Protein AF-0000000078790577 (afdb_homodimer)

Solvent-accessible surface area (backbone atoms only — not comparable to full-atom values): 14618 Å² total; per-residue (Å²): 129,84,67,69,74,71,74,72,48,76,36,75,50,49,10,36,9,62,50,33,38,68,35,40,34,32,26,89,97,58,64,70,45,50,23,16,56,81,84,56,88,57,73,53,46,38,40,59,54,30,39,19,40,12,43,12,34,34,40,22,30,37,42,40,52,54,31,49,77,69,73,41,78,83,52,46,34,18,40,17,36,30,32,37,33,76,47,92,84,51,41,40,54,40,38,41,38,37,37,32,50,58,97,55,56,69,69,57,34,44,53,51,48,56,48,28,48,74,37,14,36,60,43,52,35,30,61,65,40,83,38,56,50,74,46,68,41,94,61,88,76,128,130,83,68,68,73,70,74,72,48,75,37,75,50,52,11,36,10,61,51,32,38,70,36,41,34,30,26,88,98,58,63,69,45,49,23,19,58,81,83,56,88,56,74,52,45,38,40,59,54,30,40,19,39,11,42,12,34,34,40,23,30,37,42,41,51,54,30,48,76,70,74,42,77,83,54,47,33,18,39,16,38,29,32,38,34,77,47,93,82,51,40,39,53,40,39,39,36,37,35,31,51,58,97,54,55,70,68,57,36,43,51,51,48,56,48,26,48,73,35,13,36,58,45,52,35,32,62,66,41,84,39,56,50,72,46,69,40,94,62,89,76,127

Organism: Lacticaseibacillus rhamnosus (strain LMS2-1) (NCBI:txid525361)

InterPro domains:
  IPR003718 OsmC/Ohr conserved domain [PF02566] (42-132)
  IPR015946 K homology domain-like, alpha/beta [G3DSA:3.30.300.20] (1-142)
  IPR019953 Organic hydroperoxide resistance protein famiy [PTHR33797] (9-134)
  IPR036102 OsmC/Ohr superfamily [SSF82784] (8-135)

Nearest PDB structures (foldseek):
  2ql8-assembly1_B  TM=9.969E-01  e=3.987E-27  Lacticaseibacillus paracasei ATCC 334
  6ebg-assembly2_C  TM=8.605E-01  e=2.177E-10  Chromobacterium violaceum
  6ecy-assembly1_A  TM=8.516E-01  e=3.401E-10  Chromobacterium violaceum ATCC 12472
  6ed0-assembly1_A  TM=8.460E-01  e=3.401E-10  Chromobacterium violaceum ATCC 12472
  4xx2-assembly1_A  TM=8.436E-01  e=1.381E-09  Xylella fastidiosa 9a5c

Sequence (284 aa):
MADERWQHPLYTTEAINDEGLEGHAYVPGGLKVQTSSPLNDHPGTNPEQLLGLSLSTCLEATLEAVEKEHGLPHTGAVRVKVAFIGERAEYQFLVHAQVMVKGVDLDTAKAFTNEIENRCPVSKLLKNSGNYTIETVTDFADMADERWQHPLYTTEAINDEGLEGHAYVPGGLKVQTSSPLNDHPGTNPEQLLGLSLSTCLEATLEAVEKEHGLPHTGAVRVKVAFIGERAEYQFLVHAQVMVKGVDLDTAKAFTNEIENRCPVSKLLKNSGNYTIETVTDFAD

pLDDT: mean 96.38, std 6.31, range [50.69, 98.94]

Radius of gyration: 18.26 Å; Cα contacts (8 Å, |Δi|>4): 647; chains: 2; bounding box: 44×56×37 Å

Structure (mmCIF, N/CA/C/O backbone):
data_AF-0000000078790577-model_v1
#
loop_
_entity.id
_entity.type
_entity.pdbx_description
1 polymer 'OsmC-like protein'
#
loop_
_atom_site.group_PDB
_atom_site.id
_atom_site.type_symbol
_atom_site.label_atom_id
_atom_site.label_alt_id
_atom_site.label_comp_id
_atom_site.label_asym_id
_atom_site.label_entity_id
_atom_site.label_seq_id
_atom_site.pdbx_PDB_ins_code
_atom_site.Cartn_x
_atom_site.Cartn_y
_atom_site.Cartn_z
_atom_site.occupancy
_atom_site.B_iso_or_equiv
_atom_site.auth_seq_id
_atom_site.auth_comp_id
_atom_site.auth_asym_id
_atom_site.auth_atom_id
_atom_site.pdbx_PDB_model_num
ATOM 1 N N . MET A 1 1 ? -15.695 -17.547 11.82 1 50.69 1 MET A N 1
ATOM 2 C CA . MET A 1 1 ? -16.844 -16.656 11.703 1 50.69 1 MET A CA 1
ATOM 3 C C . MET A 1 1 ? -16.516 -15.453 10.828 1 50.69 1 MET A C 1
ATOM 5 O O . MET A 1 1 ? -15.344 -15.07 10.703 1 50.69 1 MET A O 1
ATOM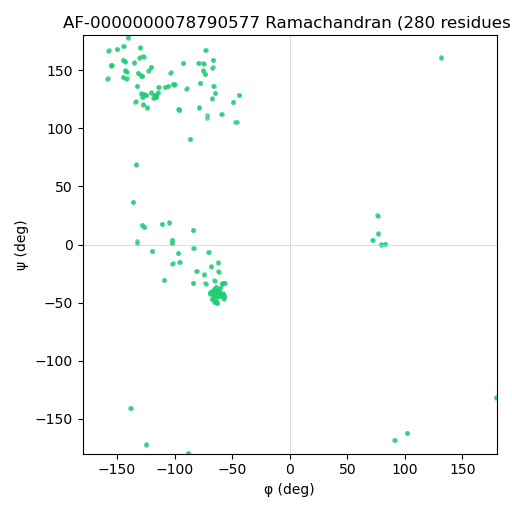 9 N N . ALA A 1 2 ? -17.469 -14.859 10.008 1 74.06 2 ALA A N 1
ATOM 10 C CA . ALA A 1 2 ? -17.328 -13.688 9.156 1 74.06 2 ALA A CA 1
ATOM 11 C C . ALA A 1 2 ? -16.938 -12.461 9.969 1 74.06 2 ALA A C 1
ATOM 13 O O . ALA A 1 2 ? -17.453 -12.234 11.062 1 74.06 2 ALA A O 1
ATOM 14 N N . ASP A 1 3 ? -15.742 -11.922 9.82 1 91.69 3 ASP A N 1
ATOM 15 C CA . ASP A 1 3 ? -15.32 -10.695 10.477 1 91.69 3 ASP A CA 1
ATOM 16 C C . ASP A 1 3 ? -16.391 -9.609 10.359 1 91.69 3 ASP A C 1
ATOM 18 O O . ASP A 1 3 ? -16.609 -9.055 9.281 1 91.69 3 ASP A O 1
ATOM 22 N N . GLU A 1 4 ? -17.094 -9.352 11.445 1 93.88 4 GLU A N 1
ATOM 23 C CA . GLU A 1 4 ? -18.234 -8.445 11.477 1 93.88 4 GLU A CA 1
ATOM 24 C C . GLU A 1 4 ? -17.828 -7.02 11.117 1 93.88 4 GLU A C 1
ATOM 26 O O . GLU A 1 4 ? -18.656 -6.199 10.742 1 93.88 4 GLU A O 1
ATOM 31 N N . ARG A 1 5 ? -16.609 -6.781 11.156 1 95.75 5 ARG A N 1
ATOM 32 C CA . ARG A 1 5 ? -16.141 -5.434 10.859 1 95.75 5 ARG A CA 1
ATOM 33 C C . ARG A 1 5 ? -16.359 -5.086 9.391 1 95.75 5 ARG A C 1
ATOM 35 O O . ARG A 1 5 ? -16.391 -3.908 9.023 1 95.75 5 ARG A O 1
ATOM 42 N N . TRP A 1 6 ? -16.531 -6.121 8.609 1 96.94 6 TRP A N 1
ATOM 43 C CA . TRP A 1 6 ? -16.719 -5.934 7.172 1 96.94 6 TRP A CA 1
ATOM 44 C C . TRP A 1 6 ? -18.172 -5.605 6.84 1 96.94 6 TRP A C 1
ATOM 46 O O . TRP A 1 6 ? -18.484 -5.293 5.691 1 96.94 6 TRP A O 1
ATOM 56 N N . GLN A 1 7 ? -19.078 -5.57 7.777 1 95.44 7 GLN A N 1
ATOM 57 C CA . GLN A 1 7 ? -20.516 -5.504 7.508 1 95.44 7 GLN A CA 1
ATOM 58 C C . GLN A 1 7 ? -20.969 -4.066 7.262 1 95.44 7 GLN A C 1
ATOM 60 O O . GLN A 1 7 ? -21.938 -3.828 6.551 1 95.44 7 GLN A O 1
ATOM 65 N N . HIS A 1 8 ? -20.391 -3.062 7.887 1 94.12 8 HIS A N 1
ATOM 66 C CA . HIS A 1 8 ? -20.812 -1.685 7.695 1 94.12 8 HIS A CA 1
ATOM 67 C C . HIS A 1 8 ? -19.625 -0.758 7.469 1 94.12 8 HIS A C 1
ATOM 69 O O . HIS A 1 8 ? -19.406 0.168 8.25 1 94.12 8 HIS A O 1
ATOM 75 N N . PRO A 1 9 ? -19.016 -0.944 6.324 1 98.19 9 PRO A N 1
ATOM 76 C CA . PRO A 1 9 ? -17.875 -0.06 6.035 1 98.19 9 PRO A CA 1
ATOM 77 C C . PRO A 1 9 ? -18.312 1.316 5.539 1 98.19 9 PRO A C 1
ATOM 79 O O . PRO A 1 9 ? -19.422 1.467 5.027 1 98.19 9 PRO A O 1
ATOM 82 N N . LEU A 1 10 ? -17.422 2.279 5.73 1 98.31 10 LEU A N 1
ATOM 83 C CA . LEU A 1 10 ? -17.625 3.592 5.129 1 98.31 10 LEU A CA 1
ATOM 84 C C . LEU A 1 10 ? -17.375 3.547 3.625 1 98.31 10 LEU A C 1
ATOM 86 O O . LEU A 1 10 ? -17.984 4.305 2.867 1 98.31 10 LEU A O 1
ATOM 90 N N . TYR A 1 11 ? -16.484 2.725 3.246 1 98.38 11 TYR A N 1
ATOM 91 C CA . TYR A 1 11 ? -16.062 2.572 1.858 1 98.38 11 TYR A CA 1
ATOM 92 C C . TYR A 1 11 ? -15.406 1.212 1.632 1 98.38 11 TYR A C 1
ATOM 94 O O . TYR A 1 11 ? -14.727 0.686 2.518 1 98.38 11 TYR A O 1
ATOM 102 N N . THR A 1 12 ? -15.656 0.605 0.448 1 98.31 12 THR A N 1
ATOM 103 C CA . THR A 1 12 ? -14.953 -0.602 0.022 1 98.31 12 THR A CA 1
ATOM 104 C C . THR A 1 12 ? -14.453 -0.456 -1.41 1 98.31 12 THR A C 1
ATOM 106 O O . THR A 1 12 ? -15.07 0.232 -2.227 1 98.31 12 THR A O 1
ATOM 109 N N . THR A 1 13 ? -13.344 -1.078 -1.635 1 98.56 13 THR A N 1
ATOM 110 C CA . THR A 1 13 ? -12.797 -1.173 -2.984 1 98.56 13 THR A CA 1
ATOM 111 C C . THR A 1 13 ? -12.125 -2.523 -3.199 1 98.56 13 THR A C 1
ATOM 113 O O . THR A 1 13 ? -12.031 -3.33 -2.271 1 98.56 13 THR A O 1
ATOM 116 N N . GLU A 1 14 ? -11.773 -2.764 -4.414 1 98.5 14 GLU A N 1
ATOM 117 C CA . GLU A 1 14 ? -10.992 -3.941 -4.762 1 98.5 14 GLU A CA 1
ATOM 118 C C . GLU A 1 14 ? -9.969 -3.621 -5.848 1 98.5 14 GLU A C 1
ATOM 120 O O . GLU A 1 14 ? -10.188 -2.732 -6.672 1 98.5 14 GLU A O 1
ATOM 125 N N . ALA A 1 15 ? -8.914 -4.27 -5.82 1 98.88 15 ALA A N 1
ATOM 126 C CA . ALA A 1 15 ? -7.867 -4.199 -6.836 1 98.88 15 ALA A CA 1
ATOM 127 C C . ALA A 1 15 ? -7.477 -5.594 -7.32 1 98.88 15 ALA A C 1
ATOM 129 O O . ALA A 1 15 ? -7.441 -6.543 -6.539 1 98.88 15 ALA A O 1
ATOM 130 N N . ILE A 1 16 ? -7.148 -5.625 -8.633 1 98.81 16 ILE A N 1
ATOM 131 C CA . ILE A 1 16 ? -6.891 -6.93 -9.227 1 98.81 16 ILE A CA 1
ATOM 132 C C . ILE A 1 16 ? -5.602 -6.879 -10.047 1 98.81 16 ILE A C 1
ATOM 134 O O . ILE A 1 16 ? -5.352 -5.91 -10.766 1 98.81 16 ILE A O 1
ATOM 138 N N . ASN A 1 17 ? -4.793 -7.883 -9.906 1 98.88 17 ASN A N 1
ATOM 139 C CA . ASN A 1 17 ? -3.727 -8.234 -10.836 1 98.88 17 ASN A CA 1
ATOM 140 C C . ASN A 1 17 ? -3.82 -9.695 -11.273 1 98.88 17 ASN A C 1
ATOM 142 O O . ASN A 1 17 ? -3.812 -10.602 -10.438 1 98.88 17 ASN A O 1
ATOM 146 N N . ASP A 1 18 ? -3.957 -9.859 -12.523 1 97.75 18 ASP A N 1
ATOM 147 C CA . ASP A 1 18 ? -4.043 -11.211 -13.055 1 97.75 18 ASP A CA 1
ATOM 148 C C . ASP A 1 18 ? -3.043 -11.422 -14.195 1 97.75 18 ASP A C 1
ATOM 150 O O . ASP A 1 18 ? -3.189 -12.352 -14.992 1 97.75 18 ASP A O 1
ATOM 154 N N . GLU A 1 19 ? -2.096 -10.523 -14.234 1 97.5 19 GLU A N 1
ATOM 155 C CA . GLU A 1 19 ? -1.158 -10.586 -15.352 1 97.5 19 GLU A CA 1
ATOM 156 C C . GLU A 1 19 ? 0.271 -10.797 -14.867 1 97.5 19 GLU A C 1
ATOM 158 O O . GLU A 1 19 ? 1.192 -10.953 -15.664 1 97.5 19 GLU A O 1
ATOM 163 N N . GLY A 1 20 ? 0.493 -10.781 -13.531 1 96.31 20 GLY A N 1
ATOM 164 C CA . GLY A 1 20 ? 1.847 -10.922 -13.023 1 96.31 20 GLY A CA 1
ATOM 165 C C . GLY A 1 20 ? 2.559 -9.594 -12.844 1 96.31 20 GLY A C 1
ATOM 166 O O . GLY A 1 20 ? 1.917 -8.547 -12.789 1 96.31 20 GLY A O 1
ATOM 167 N N . LEU A 1 21 ? 3.832 -9.703 -12.633 1 96.81 21 LEU A N 1
ATOM 168 C CA . LEU A 1 21 ? 4.641 -8.516 -12.383 1 96.81 21 LEU A CA 1
ATOM 169 C C . LEU A 1 21 ? 4.73 -7.645 -13.625 1 96.81 21 LEU A C 1
ATOM 171 O O . LEU A 1 21 ? 4.559 -6.426 -13.547 1 96.81 21 LEU A O 1
ATOM 175 N N . GLU A 1 22 ? 5.02 -8.305 -14.758 1 97.94 22 GLU A N 1
ATOM 176 C CA . GLU A 1 22 ? 5.016 -7.598 -16.031 1 97.94 22 GLU A CA 1
ATOM 177 C C . GLU A 1 22 ? 3.617 -7.582 -16.641 1 97.94 22 GLU A C 1
ATOM 179 O O . GLU A 1 22 ? 3.225 -8.531 -17.328 1 97.94 22 GLU A O 1
ATOM 184 N N . GLY A 1 23 ? 2.82 -6.598 -16.359 1 98.31 23 GLY A N 1
ATOM 185 C CA . GLY A 1 23 ? 1.43 -6.551 -16.781 1 98.31 23 GLY A CA 1
ATOM 186 C C . GLY A 1 23 ? 0.704 -5.305 -16.312 1 98.31 23 GLY A C 1
ATOM 187 O O . GLY A 1 23 ? 1.159 -4.184 -16.562 1 98.31 23 GLY A O 1
ATOM 188 N N . HIS A 1 24 ? -0.479 -5.582 -15.75 1 98.75 24 HIS A N 1
ATOM 189 C CA . HIS A 1 24 ? -1.312 -4.488 -15.258 1 98.75 24 HIS A CA 1
ATOM 190 C C . HIS A 1 24 ? -2.033 -4.883 -13.977 1 98.75 24 HIS A C 1
ATOM 192 O O . HIS A 1 24 ? -2.346 -6.055 -13.766 1 98.75 24 HIS A O 1
ATOM 198 N N . ALA A 1 25 ? -2.252 -3.957 -13.219 1 98.88 25 ALA A N 1
ATOM 199 C CA . ALA A 1 25 ? -3.166 -4.02 -12.078 1 98.88 25 ALA A CA 1
ATOM 200 C C . ALA A 1 25 ? -4.246 -2.945 -12.18 1 98.88 25 ALA A C 1
ATOM 202 O O . ALA A 1 25 ? -4.016 -1.878 -12.758 1 98.88 25 ALA A O 1
ATOM 203 N N . TYR A 1 26 ? -5.434 -3.275 -11.617 1 98.88 26 TYR A N 1
ATOM 204 C CA . TYR A 1 26 ? -6.492 -2.293 -11.828 1 98.88 26 TYR A CA 1
ATOM 205 C C . TYR A 1 26 ? -7.535 -2.363 -10.719 1 98.88 26 TYR A C 1
ATOM 207 O O . TYR A 1 26 ? -7.672 -3.391 -10.055 1 98.88 26 TYR A O 1
ATOM 215 N N . VAL A 1 27 ? -8.156 -1.283 -10.539 1 98.75 27 VAL A N 1
ATOM 216 C CA . VAL A 1 27 ? -9.398 -1.15 -9.789 1 98.75 27 VAL A CA 1
ATOM 217 C C . VAL A 1 27 ? -10.586 -1.16 -10.75 1 98.75 27 VAL A C 1
ATOM 219 O O . VAL A 1 27 ? -10.688 -0.297 -11.625 1 98.75 27 VAL A O 1
ATOM 222 N N . PRO A 1 28 ? -11.484 -2.152 -10.672 1 97.62 28 PRO A N 1
ATOM 223 C CA . PRO A 1 28 ? -12.625 -2.146 -11.594 1 97.62 28 PRO A CA 1
ATOM 224 C C . PRO A 1 28 ? -13.344 -0.799 -11.633 1 97.62 28 PRO A C 1
ATOM 226 O O . PRO A 1 28 ? -13.797 -0.305 -10.602 1 97.62 28 PRO A O 1
ATOM 229 N N . GLY A 1 29 ? -13.422 -0.232 -12.852 1 95.31 29 GLY A N 1
ATOM 230 C CA . GLY A 1 29 ? -14.07 1.062 -13.016 1 95.31 29 GLY A CA 1
ATOM 231 C C . GLY A 1 29 ? -13.203 2.221 -12.555 1 95.31 29 GLY A C 1
ATOM 232 O O . GLY A 1 29 ? -13.672 3.357 -12.469 1 95.31 29 GLY A O 1
ATOM 233 N N . GLY A 1 30 ? -11.891 1.915 -12.266 1 96.62 30 GLY A N 1
ATOM 234 C CA . GLY A 1 30 ? -11.031 2.945 -11.711 1 96.62 30 GLY A CA 1
ATOM 235 C C . GLY A 1 30 ? -9.633 2.934 -12.305 1 96.62 30 GLY A C 1
ATOM 236 O O . GLY A 1 30 ? -9.469 2.771 -13.516 1 96.62 30 GLY A O 1
ATOM 237 N N . LEU A 1 31 ? -8.695 3.152 -11.523 1 98.19 31 LEU A N 1
ATOM 238 C CA . LEU A 1 31 ? -7.297 3.285 -11.93 1 98.19 31 LEU A CA 1
ATOM 239 C C . LEU A 1 31 ? -6.766 1.971 -12.492 1 98.19 31 LEU A C 1
ATOM 241 O O . LEU A 1 31 ? -7.023 0.903 -11.93 1 98.19 31 LEU A O 1
ATOM 245 N N . LYS A 1 32 ? -6.176 2.057 -13.602 1 98.69 32 LYS A N 1
ATOM 246 C CA . LYS A 1 32 ? -5.402 0.959 -14.172 1 98.69 32 LYS A CA 1
ATOM 247 C C . LYS A 1 32 ? -3.949 1.368 -14.391 1 98.69 32 LYS A C 1
ATOM 249 O O . LYS A 1 32 ? -3.676 2.416 -14.984 1 98.69 32 LYS A O 1
ATOM 254 N N . VAL A 1 33 ? -3.02 0.541 -13.945 1 98.88 33 VAL A N 1
ATOM 255 C CA . VAL A 1 33 ? -1.606 0.888 -14.062 1 98.88 33 VAL A CA 1
ATOM 256 C C . VAL A 1 33 ? -0.843 -0.266 -14.711 1 98.88 33 VAL A C 1
ATOM 258 O O . VAL A 1 33 ? -1.151 -1.436 -14.469 1 98.88 33 VAL A O 1
ATOM 261 N N . GLN A 1 34 ? 0.159 0.129 -15.492 1 98.75 34 GLN A N 1
ATOM 262 C CA . GLN A 1 34 ? 1.146 -0.844 -15.945 1 98.75 34 GLN A CA 1
ATOM 263 C C . GLN A 1 34 ? 2.15 -1.168 -14.844 1 98.75 34 GLN A C 1
ATOM 265 O O . GLN A 1 34 ? 2.582 -0.278 -14.109 1 98.75 34 GLN A O 1
ATOM 270 N N . THR A 1 35 ? 2.475 -2.459 -14.766 1 98.75 35 THR A N 1
ATOM 271 C CA . THR A 1 35 ? 3.434 -2.861 -13.742 1 98.75 35 THR A CA 1
ATOM 272 C C . THR A 1 35 ? 4.656 -3.518 -14.375 1 98.75 35 THR A C 1
ATOM 274 O O . THR A 1 35 ? 4.566 -4.086 -15.469 1 98.75 35 THR A O 1
ATOM 277 N N . SER A 1 36 ? 5.789 -3.41 -13.688 1 98.62 36 SER A N 1
ATOM 278 C CA . SER A 1 36 ? 7.035 -4.035 -14.125 1 98.62 36 SER A CA 1
ATOM 279 C C . SER A 1 36 ? 7.98 -4.254 -12.953 1 98.62 36 SER A C 1
ATOM 281 O O . SER A 1 36 ? 7.766 -3.713 -11.859 1 98.62 36 SER A O 1
A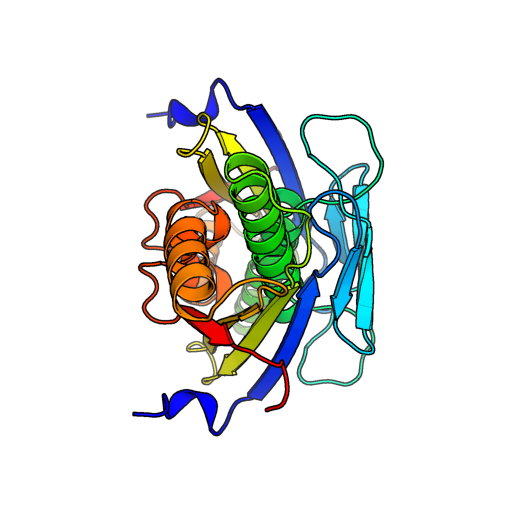TOM 283 N N . SER A 1 37 ? 9 -5.047 -13.219 1 98.38 37 SER A N 1
ATOM 284 C CA . SER A 1 37 ? 10.016 -5.305 -12.203 1 98.38 37 SER A CA 1
ATOM 285 C C . SER A 1 37 ? 10.812 -4.039 -11.891 1 98.38 37 SER A C 1
ATOM 287 O O . SER A 1 37 ? 11.219 -3.312 -12.797 1 98.38 37 SER A O 1
ATOM 289 N N . PRO A 1 38 ? 11.023 -3.82 -10.641 1 97.62 38 PRO A N 1
ATOM 290 C CA . PRO A 1 38 ? 11.883 -2.688 -10.297 1 97.62 38 PRO A CA 1
ATOM 291 C C . PRO A 1 38 ? 13.344 -2.932 -10.656 1 97.62 38 PRO A C 1
ATOM 293 O O . PRO A 1 38 ? 14.172 -2.02 -10.562 1 97.62 38 PRO A O 1
ATOM 296 N N . LEU A 1 39 ? 13.633 -4.109 -11.07 1 97.25 39 LEU A N 1
ATOM 297 C CA . LEU A 1 39 ? 15.023 -4.48 -11.273 1 97.25 39 LEU A CA 1
ATOM 298 C C . LEU A 1 39 ? 15.391 -4.441 -12.758 1 97.25 39 LEU A C 1
ATOM 300 O O . LEU A 1 39 ? 16.5 -4.82 -13.133 1 97.25 39 LEU A O 1
ATOM 304 N N . ASN A 1 40 ? 14.438 -4.074 -13.562 1 96.94 40 ASN A N 1
ATOM 305 C CA . ASN A 1 40 ? 14.727 -3.865 -14.977 1 96.94 40 ASN A CA 1
ATOM 306 C C . ASN A 1 40 ? 14.305 -2.471 -15.438 1 96.94 40 ASN A C 1
ATOM 308 O O . ASN A 1 40 ? 13.961 -1.619 -14.617 1 96.94 40 ASN A O 1
ATOM 312 N N . ASP A 1 41 ? 14.352 -2.182 -16.766 1 95 41 ASP A N 1
ATOM 313 C CA . ASP A 1 41 ? 14.102 -0.828 -17.25 1 95 41 ASP A CA 1
ATOM 314 C C . ASP A 1 41 ? 12.781 -0.755 -18.016 1 95 41 ASP A C 1
ATOM 316 O O . ASP A 1 41 ? 12.555 0.183 -18.781 1 95 41 ASP A O 1
ATOM 320 N N . HIS A 1 42 ? 11.945 -1.756 -17.812 1 97.19 42 HIS A N 1
ATOM 321 C CA . HIS A 1 42 ? 10.648 -1.706 -18.469 1 97.19 42 HIS A CA 1
ATOM 322 C C . HIS A 1 42 ? 9.734 -0.672 -17.812 1 97.19 42 HIS A C 1
ATOM 324 O O . HIS A 1 42 ? 9.812 -0.457 -16.594 1 97.19 42 HIS A O 1
ATOM 330 N N . PRO A 1 43 ? 8.969 -0.126 -18.625 1 97.12 43 PRO A N 1
ATOM 331 C CA . PRO A 1 43 ? 8.055 0.867 -18.047 1 97.12 43 PRO A CA 1
ATOM 332 C C . PRO A 1 43 ? 7.023 0.245 -17.125 1 97.12 43 PRO A C 1
ATOM 334 O O . PRO A 1 43 ? 6.629 -0.908 -17.312 1 97.12 43 PRO A O 1
ATOM 337 N N . GLY A 1 44 ? 6.582 1.055 -16.172 1 98.25 44 GLY A N 1
ATOM 338 C CA . GLY A 1 44 ? 5.543 0.614 -15.25 1 98.25 44 GLY A CA 1
ATOM 339 C C . GLY A 1 44 ? 5.883 0.883 -13.797 1 98.25 44 GLY A C 1
ATOM 340 O O . GLY A 1 44 ? 7.047 1.098 -13.453 1 98.25 44 GLY A O 1
ATOM 341 N N . THR A 1 45 ? 4.855 0.864 -13.031 1 98.69 45 THR A N 1
ATOM 342 C CA . THR A 1 45 ? 5.035 0.983 -11.586 1 98.69 45 THR A CA 1
ATOM 343 C C . THR A 1 45 ? 5.246 -0.389 -10.953 1 98.69 45 THR A C 1
ATOM 345 O O . THR A 1 45 ? 5.355 -1.395 -11.656 1 98.69 45 THR A O 1
ATOM 348 N N . ASN A 1 46 ? 5.406 -0.419 -9.672 1 98.81 46 ASN A N 1
ATOM 349 C CA . ASN A 1 46 ? 5.672 -1.634 -8.906 1 98.81 46 ASN A CA 1
ATOM 350 C C . ASN A 1 46 ? 5.105 -1.543 -7.492 1 98.81 46 ASN A C 1
ATOM 352 O O . ASN A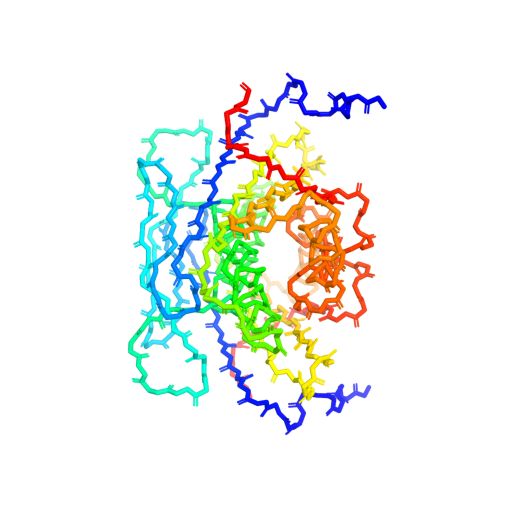 1 46 ? 4.602 -0.494 -7.086 1 98.81 46 ASN A O 1
ATOM 356 N N . PRO A 1 47 ? 5.07 -2.672 -6.785 1 98.94 47 PRO A N 1
ATOM 357 C CA . PRO A 1 47 ? 4.453 -2.672 -5.457 1 98.94 47 PRO A CA 1
ATOM 358 C C . PRO A 1 47 ? 5.082 -1.648 -4.516 1 98.94 47 PRO A C 1
ATOM 360 O O . PRO A 1 47 ? 4.391 -1.074 -3.67 1 98.94 47 PRO A O 1
ATOM 363 N N . GLU A 1 48 ? 6.387 -1.407 -4.664 1 98.88 48 GLU A N 1
ATOM 364 C CA . GLU A 1 48 ? 7.086 -0.461 -3.799 1 98.88 48 GLU A CA 1
ATOM 365 C C . GLU A 1 48 ? 6.555 0.956 -3.986 1 98.88 48 GLU A C 1
ATOM 367 O O . GLU A 1 48 ? 6.23 1.638 -3.012 1 98.88 48 GLU A O 1
ATOM 372 N N . GLN A 1 49 ? 6.441 1.35 -5.242 1 98.94 49 GLN A N 1
ATOM 373 C CA . GLN A 1 49 ? 5.949 2.684 -5.566 1 98.94 49 GLN A CA 1
ATOM 374 C C . GLN A 1 49 ? 4.488 2.846 -5.156 1 98.94 49 GLN A C 1
ATOM 376 O O . GLN A 1 49 ? 4.109 3.869 -4.582 1 98.94 49 GLN A O 1
ATOM 381 N N . LEU A 1 50 ? 3.691 1.844 -5.371 1 98.94 50 LEU A N 1
ATOM 382 C CA . LEU A 1 50 ? 2.27 1.888 -5.051 1 98.94 50 LEU A CA 1
ATOM 383 C C . LEU A 1 50 ? 2.057 1.951 -3.541 1 98.94 50 LEU A C 1
ATOM 385 O O . LEU A 1 50 ? 1.173 2.666 -3.064 1 98.94 50 LEU A O 1
ATOM 389 N N . LEU A 1 51 ? 2.848 1.216 -2.773 1 98.94 51 LEU A N 1
ATOM 390 C CA . LEU A 1 51 ? 2.785 1.284 -1.317 1 98.94 51 LEU A CA 1
ATOM 391 C C . LEU A 1 51 ? 3.174 2.674 -0.822 1 98.94 51 LEU A C 1
ATOM 393 O O . LEU A 1 51 ? 2.518 3.227 0.063 1 98.94 51 LEU A O 1
ATOM 397 N N . GLY A 1 52 ? 4.262 3.209 -1.407 1 98.94 52 GLY A N 1
ATOM 398 C CA . GLY A 1 52 ? 4.664 4.562 -1.061 1 98.94 52 GLY A CA 1
ATOM 399 C C . GLY A 1 52 ? 3.586 5.594 -1.329 1 98.94 52 GLY A C 1
ATOM 400 O O . GLY A 1 52 ? 3.363 6.492 -0.516 1 98.94 52 GLY A O 1
ATOM 401 N N . LEU A 1 53 ? 2.93 5.441 -2.463 1 98.94 53 LEU A N 1
ATOM 402 C CA . LEU A 1 53 ? 1.855 6.359 -2.822 1 98.94 53 LEU A CA 1
ATOM 403 C C . LEU A 1 53 ? 0.684 6.23 -1.855 1 98.94 53 LEU A C 1
ATOM 405 O O . LEU A 1 53 ? 0.079 7.234 -1.47 1 98.94 53 LEU A O 1
ATOM 409 N N . SER A 1 54 ? 0.378 5.035 -1.449 1 98.94 54 SER A N 1
ATOM 410 C CA . SER A 1 54 ? -0.706 4.809 -0.499 1 98.94 54 SER A CA 1
ATOM 411 C C . SER A 1 54 ? -0.41 5.465 0.845 1 98.94 54 SER A C 1
ATOM 413 O O . SER A 1 54 ? -1.21 6.262 1.342 1 98.94 54 SER A O 1
ATOM 415 N N . LEU A 1 55 ? 0.767 5.199 1.346 1 98.94 55 LEU A N 1
ATOM 416 C CA . LEU A 1 55 ? 1.133 5.688 2.67 1 98.94 55 LEU A CA 1
ATOM 417 C C . LEU A 1 55 ? 1.295 7.203 2.666 1 98.94 55 LEU A C 1
ATOM 419 O O . LEU A 1 55 ? 0.821 7.887 3.578 1 98.94 55 LEU A O 1
ATOM 423 N N . SER A 1 56 ? 1.914 7.75 1.654 1 98.94 56 SER A N 1
ATOM 424 C CA . SER A 1 56 ? 2.094 9.195 1.604 1 98.94 56 SER A CA 1
ATOM 425 C C . SER A 1 56 ? 0.753 9.922 1.544 1 98.94 56 SER A C 1
ATOM 427 O O . SER A 1 56 ? 0.56 10.938 2.211 1 98.94 56 SER A O 1
ATOM 429 N N . THR A 1 57 ? -0.157 9.391 0.809 1 98.88 57 THR A N 1
ATOM 430 C CA . THR A 1 57 ? -1.473 10 0.668 1 98.88 57 THR A CA 1
ATOM 431 C C . THR A 1 57 ? -2.264 9.891 1.968 1 98.88 57 THR A C 1
ATOM 433 O O . THR A 1 57 ? -2.91 10.852 2.395 1 98.88 57 THR A O 1
ATOM 436 N N . CYS A 1 58 ? -2.168 8.766 2.572 1 98.88 58 CYS A N 1
ATOM 437 C CA . CYS A 1 58 ? -2.893 8.547 3.818 1 98.88 58 CYS A CA 1
ATOM 438 C C . CYS A 1 58 ? -2.373 9.461 4.922 1 98.88 58 CYS A C 1
ATOM 440 O O . CYS A 1 58 ? -3.156 10.109 5.617 1 98.88 58 CYS A O 1
ATOM 442 N N . LEU A 1 59 ? -1.076 9.477 5.082 1 98.81 59 LEU A N 1
ATOM 443 C CA . LEU A 1 59 ? -0.463 10.336 6.09 1 98.81 59 LEU A CA 1
ATOM 444 C C . LEU A 1 59 ? -0.765 11.805 5.809 1 98.81 59 LEU A C 1
ATOM 446 O O . LEU A 1 59 ? -1.062 12.562 6.73 1 98.81 59 LEU A O 1
ATOM 450 N N . GLU A 1 60 ? -0.692 12.156 4.582 1 98.62 60 GLU A N 1
ATOM 451 C CA . GLU A 1 60 ? -0.94 13.547 4.207 1 98.62 60 GLU A CA 1
ATOM 452 C C . GLU A 1 60 ? -2.389 13.938 4.477 1 98.62 60 GLU A C 1
ATOM 454 O O . GLU A 1 60 ? -2.658 15.031 4.98 1 98.62 60 GLU A O 1
ATOM 459 N N . ALA A 1 61 ? -3.281 13.07 4.125 1 98.06 61 ALA A N 1
ATOM 460 C CA . ALA A 1 61 ? -4.691 13.32 4.406 1 98.06 61 ALA A CA 1
ATOM 461 C C . ALA A 1 61 ? -4.938 13.469 5.902 1 98.06 61 ALA A C 1
ATOM 463 O O . ALA A 1 61 ? -5.691 14.352 6.332 1 98.06 61 ALA A O 1
ATOM 464 N N . THR A 1 62 ? -4.324 12.633 6.664 1 98.12 62 THR A N 1
ATOM 465 C CA . THR A 1 62 ? -4.453 12.703 8.117 1 98.12 62 THR A CA 1
ATOM 466 C C . THR A 1 62 ? -3.834 13.984 8.656 1 98.12 62 THR A C 1
ATOM 468 O O . THR A 1 62 ? -4.395 14.617 9.555 1 98.12 62 THR A O 1
ATOM 471 N N . LEU A 1 63 ? -2.713 14.375 8.07 1 98.31 63 LEU A N 1
ATOM 472 C CA . LEU A 1 63 ? -2.055 15.609 8.469 1 98.31 63 LEU A CA 1
ATOM 473 C C . LEU A 1 63 ? -2.947 16.812 8.188 1 98.31 63 LEU A C 1
ATOM 475 O O . LEU A 1 63 ? -3.061 17.719 9.023 1 98.31 63 LEU A O 1
ATOM 479 N N . GLU A 1 64 ? -3.541 16.797 7.062 1 97.56 64 GLU A N 1
ATOM 480 C CA . GLU A 1 64 ? -4.469 17.859 6.695 1 97.56 64 GLU A CA 1
ATOM 481 C C . GLU A 1 64 ? -5.602 17.984 7.711 1 97.56 64 GLU A C 1
ATOM 483 O O . GLU A 1 64 ? -5.969 19.094 8.117 1 97.56 64 GLU A O 1
ATOM 488 N N . ALA A 1 65 ? -6.141 16.875 8.109 1 96.94 65 ALA A N 1
ATOM 489 C CA . ALA A 1 65 ? -7.207 16.875 9.109 1 96.94 65 ALA A CA 1
ATOM 490 C C . ALA A 1 65 ? -6.715 17.422 10.445 1 96.94 65 ALA A C 1
ATOM 492 O O . ALA A 1 65 ? -7.41 18.219 11.086 1 96.94 65 ALA A O 1
ATOM 493 N N . VAL A 1 66 ? -5.57 17 10.844 1 97.19 66 VAL A N 1
ATOM 494 C CA . VAL A 1 66 ? -4.996 17.453 12.109 1 97.19 66 VAL A CA 1
ATOM 495 C C . VAL A 1 66 ? -4.738 18.953 12.062 1 97.19 66 VAL A C 1
ATOM 497 O O . VAL A 1 66 ? -5.055 19.672 13.016 1 97.19 66 VAL A O 1
ATOM 500 N N . GLU A 1 67 ? -4.16 19.438 10.938 1 97.19 67 GLU A N 1
ATOM 501 C CA . GLU A 1 67 ? -3.934 20.859 10.766 1 97.19 67 GLU A CA 1
ATOM 502 C C . GLU A 1 67 ? -5.242 21.641 10.883 1 97.19 67 GLU A C 1
ATOM 504 O O . GLU A 1 67 ? -5.309 22.656 11.586 1 97.19 67 GLU A O 1
ATOM 509 N N . LYS A 1 68 ? -6.234 21.172 10.227 1 96.38 68 LYS A N 1
ATOM 510 C CA . LYS A 1 68 ? -7.543 21.812 10.258 1 96.38 68 LYS A CA 1
ATOM 511 C C . LYS A 1 68 ? -8.102 21.859 11.672 1 96.38 68 LYS A C 1
ATOM 513 O O . LYS A 1 68 ? -8.648 22.875 12.094 1 96.38 68 LYS A O 1
ATOM 518 N N . GLU A 1 69 ? -7.973 20.828 12.359 1 96.12 69 GLU A N 1
ATOM 519 C CA . GLU A 1 69 ? -8.453 20.734 13.734 1 96.12 69 GLU A CA 1
ATOM 520 C C . GLU A 1 69 ? -7.758 21.75 14.633 1 96.12 69 GLU A C 1
ATOM 522 O O . GLU A 1 69 ? -8.305 22.172 15.648 1 96.12 69 GLU A O 1
ATOM 527 N N . HIS A 1 70 ? -6.598 22.172 14.227 1 95.81 70 HIS A N 1
ATOM 528 C CA . HIS A 1 70 ? -5.832 23.141 15.008 1 95.81 70 HIS A CA 1
ATOM 529 C C . HIS A 1 70 ? -5.93 24.531 14.414 1 95.81 70 HIS A C 1
ATOM 531 O O . HIS A 1 70 ? -5.207 25.453 14.828 1 95.81 70 HIS A O 1
ATOM 537 N N . GLY A 1 71 ? -6.73 24.656 13.367 1 96.12 71 GLY A N 1
ATOM 538 C CA . GLY A 1 71 ? -6.977 25.953 12.773 1 96.12 71 GLY A CA 1
ATOM 539 C C . GLY A 1 71 ? -5.824 26.453 11.914 1 96.12 71 GLY A C 1
ATOM 540 O O . GLY A 1 71 ? -5.621 27.656 11.773 1 96.12 71 GLY A O 1
ATOM 541 N N . LEU A 1 72 ? -5.039 25.594 11.414 1 96.38 72 LEU A N 1
ATOM 542 C CA . LEU A 1 72 ? -3.891 25.938 10.586 1 96.38 72 LEU A CA 1
ATOM 543 C C . LEU A 1 72 ? -4.188 25.672 9.109 1 96.38 72 LEU A C 1
ATOM 545 O O . LEU A 1 72 ? -4.945 24.75 8.781 1 96.38 72 LEU A O 1
ATOM 549 N N . PRO A 1 73 ? -3.564 26.516 8.25 1 95.5 73 PRO A N 1
ATOM 550 C CA . PRO A 1 73 ? -3.637 26.141 6.84 1 95.5 73 PRO A CA 1
ATOM 551 C C . PRO A 1 73 ? -2.865 24.859 6.523 1 95.5 73 PRO A C 1
ATOM 553 O O . PRO A 1 73 ? -1.96 24.484 7.27 1 95.5 73 PRO A O 1
ATOM 556 N N . HIS A 1 74 ? -3.262 24.266 5.418 1 94.5 74 HIS A N 1
ATOM 557 C CA . HIS A 1 74 ? -2.535 23.062 5.027 1 94.5 74 HIS A CA 1
ATOM 558 C C . HIS A 1 74 ? -1.205 23.406 4.367 1 94.5 74 HIS A C 1
ATOM 560 O O . HIS A 1 74 ? -1.18 24.016 3.297 1 94.5 74 HIS A O 1
ATOM 566 N N . THR A 1 75 ? -0.109 22.984 4.98 1 91.94 75 THR A N 1
ATOM 567 C CA . THR A 1 75 ? 1.236 23.25 4.488 1 91.94 75 THR A CA 1
ATOM 568 C C . THR A 1 75 ? 2.08 21.984 4.488 1 91.94 75 THR A C 1
ATOM 570 O O . THR A 1 75 ? 3.266 22.016 4.156 1 91.94 75 THR A O 1
ATOM 573 N N . GLY A 1 76 ? 1.478 20.969 4.871 1 94.44 76 GLY A N 1
ATOM 574 C CA . GLY A 1 76 ? 2.203 19.719 5.102 1 94.44 76 GLY A CA 1
ATOM 575 C C . GLY A 1 76 ? 2.6 19.016 3.816 1 94.44 76 GLY A C 1
ATOM 576 O O . GLY A 1 76 ? 2.002 19.25 2.766 1 94.44 76 GLY A O 1
ATOM 577 N N . ALA A 1 77 ? 3.646 18.219 3.967 1 97.81 77 ALA A N 1
ATOM 578 C CA . ALA A 1 77 ? 4.102 17.312 2.914 1 97.81 77 ALA A CA 1
ATOM 579 C C . ALA A 1 77 ? 4.637 16.016 3.5 1 97.81 77 ALA A C 1
ATOM 581 O O . ALA A 1 77 ? 5.246 16.016 4.57 1 97.81 77 ALA A O 1
ATOM 582 N N . VAL A 1 78 ? 4.375 14.969 2.787 1 98.81 78 VAL A N 1
ATOM 583 C CA . VAL A 1 78 ? 4.875 13.672 3.225 1 98.81 78 VAL A CA 1
ATOM 584 C C . VAL A 1 78 ? 5.652 13.008 2.09 1 98.81 78 VAL A C 1
ATOM 586 O O . VAL A 1 78 ? 5.188 12.977 0.947 1 98.81 78 VAL A O 1
ATOM 589 N N . ARG A 1 79 ? 6.828 12.57 2.404 1 98.81 79 ARG A N 1
ATOM 590 C CA . ARG A 1 79 ? 7.637 11.734 1.525 1 98.81 79 ARG A CA 1
ATOM 591 C C . ARG A 1 79 ? 7.84 10.344 2.123 1 98.81 79 ARG A C 1
ATOM 593 O O . ARG A 1 79 ? 8.219 10.211 3.287 1 98.81 79 ARG A O 1
ATOM 600 N N . VAL A 1 80 ? 7.594 9.32 1.331 1 98.88 80 VAL A N 1
ATOM 601 C CA . VAL A 1 80 ? 7.793 7.945 1.779 1 98.88 80 VAL A CA 1
ATOM 602 C C . VAL A 1 80 ? 8.852 7.27 0.917 1 98.88 80 VAL A C 1
ATOM 604 O O . VAL A 1 80 ? 8.734 7.234 -0.31 1 98.88 80 VAL A O 1
ATOM 607 N N . LYS A 1 81 ? 9.82 6.746 1.581 1 98.69 81 LYS A N 1
ATOM 608 C CA . LYS A 1 81 ? 10.836 5.934 0.928 1 98.69 81 LYS A CA 1
ATOM 609 C C . LYS A 1 81 ? 10.578 4.445 1.148 1 98.69 81 LYS A C 1
ATOM 611 O O . LYS A 1 81 ? 10.203 4.031 2.246 1 98.69 81 LYS A O 1
ATOM 616 N N . VAL A 1 82 ? 10.758 3.666 0.105 1 98.88 82 VAL A N 1
ATOM 617 C CA . VAL A 1 82 ? 10.625 2.215 0.188 1 98.88 82 VAL A CA 1
ATOM 618 C C . VAL A 1 82 ? 11.852 1.544 -0.414 1 98.88 82 VAL A C 1
ATOM 620 O O . VAL A 1 82 ? 12.289 1.903 -1.51 1 98.88 82 VAL A O 1
ATOM 623 N N . ALA A 1 83 ? 12.398 0.656 0.305 1 98.81 83 ALA A N 1
ATOM 624 C CA . ALA A 1 83 ? 13.523 -0.136 -0.183 1 98.81 83 ALA A CA 1
ATOM 625 C C . ALA A 1 83 ? 13.141 -1.604 -0.339 1 98.81 83 ALA A C 1
ATOM 627 O O . ALA A 1 83 ? 12.422 -2.154 0.498 1 98.81 83 ALA A O 1
ATOM 628 N N . PHE A 1 84 ? 13.578 -2.117 -1.494 1 98.75 84 PHE A N 1
ATOM 629 C CA . PHE A 1 84 ? 13.516 -3.549 -1.766 1 98.75 84 PHE A CA 1
ATOM 630 C C . PHE A 1 84 ? 14.852 -4.219 -1.437 1 98.75 84 PHE A C 1
ATOM 632 O O . PHE A 1 84 ? 15.875 -3.895 -2.035 1 98.75 84 PHE A O 1
ATOM 639 N N . ILE A 1 85 ? 14.797 -5.164 -0.379 1 98.5 85 ILE A N 1
ATOM 640 C CA . ILE A 1 85 ? 16.047 -5.762 0.076 1 98.5 85 ILE A CA 1
ATOM 641 C C . ILE A 1 85 ? 15.898 -7.281 0.141 1 98.5 85 ILE A C 1
ATOM 643 O O . ILE A 1 85 ? 14.789 -7.809 0.019 1 98.5 85 ILE A O 1
ATOM 647 N N . GLY A 1 86 ? 17.047 -7.945 0.335 1 97.19 86 GLY A N 1
ATOM 648 C CA . GLY A 1 86 ? 17.047 -9.383 0.568 1 97.19 86 GLY A CA 1
ATOM 649 C C . GLY A 1 86 ? 17.438 -10.18 -0.656 1 97.19 86 GLY A C 1
ATOM 650 O O . GLY A 1 86 ? 18.141 -9.68 -1.534 1 97.19 86 GLY A O 1
ATOM 651 N N . GLU A 1 87 ? 17.062 -11.469 -0.53 1 93.62 87 GLU A N 1
ATOM 652 C CA . GLU A 1 87 ? 17.375 -12.414 -1.593 1 93.62 87 GLU A CA 1
ATOM 653 C C . GLU A 1 87 ? 16.219 -13.383 -1.833 1 93.62 87 GLU A C 1
ATOM 655 O O . GLU A 1 87 ? 15.188 -13.297 -1.17 1 93.62 87 GLU A O 1
ATOM 660 N N . ARG A 1 88 ? 16.5 -14.18 -2.797 1 86.75 88 ARG A N 1
ATOM 661 C CA . ARG A 1 88 ? 15.438 -15.078 -3.246 1 86.75 88 ARG A CA 1
ATOM 662 C C . ARG A 1 88 ? 14.711 -15.711 -2.061 1 86.75 88 ARG A C 1
ATOM 664 O O . ARG A 1 88 ? 15.352 -16.25 -1.154 1 86.75 88 ARG A O 1
ATOM 671 N N . ALA A 1 89 ? 13.453 -15.625 -2.047 1 86.69 89 ALA A N 1
ATOM 672 C CA . ALA A 1 89 ? 12.5 -16.219 -1.112 1 86.69 89 ALA A CA 1
ATOM 673 C C . ALA A 1 89 ? 12.562 -15.523 0.247 1 86.69 89 ALA A C 1
ATOM 675 O O . ALA A 1 89 ? 11.914 -15.961 1.203 1 86.69 89 ALA A O 1
ATOM 676 N N . GLU A 1 90 ? 13.383 -14.461 0.365 1 93.69 90 GLU A N 1
ATOM 677 C CA . GLU A 1 90 ? 13.5 -13.719 1.616 1 93.69 90 GLU A CA 1
ATOM 678 C C . GLU A 1 90 ? 13.508 -12.211 1.367 1 93.69 90 GLU A C 1
ATOM 680 O O . GLU A 1 90 ? 14.258 -11.477 2.016 1 93.69 90 GLU A O 1
ATOM 685 N N . TYR A 1 91 ? 12.758 -11.836 0.444 1 97.69 91 TYR A N 1
ATOM 686 C CA . TYR A 1 91 ? 12.672 -10.414 0.132 1 97.69 91 TYR A CA 1
ATOM 687 C C . TYR A 1 91 ? 11.836 -9.672 1.176 1 97.69 91 TYR A C 1
ATOM 689 O O . TYR A 1 91 ? 10.961 -10.266 1.807 1 97.69 91 TYR A O 1
ATOM 697 N N . GLN A 1 92 ? 12.195 -8.398 1.365 1 98.31 92 GLN A N 1
ATOM 698 C CA . GLN A 1 92 ? 11.477 -7.523 2.281 1 98.31 92 GLN A CA 1
ATOM 699 C C . GLN A 1 92 ? 11.398 -6.098 1.735 1 98.31 92 GLN A C 1
ATOM 701 O O . GLN A 1 92 ? 12.18 -5.719 0.866 1 98.31 92 GLN A O 1
ATOM 706 N N . PHE A 1 93 ? 10.438 -5.418 2.221 1 98.81 93 PHE A N 1
ATOM 707 C CA . PHE A 1 93 ? 10.406 -3.975 2.023 1 98.81 93 PHE A CA 1
ATOM 708 C C . PHE A 1 93 ? 10.719 -3.242 3.324 1 98.81 93 PHE A C 1
ATOM 710 O O . PHE A 1 93 ? 10.258 -3.648 4.395 1 98.81 93 PHE A O 1
ATOM 717 N N . LEU A 1 94 ? 11.531 -2.26 3.238 1 98.81 94 LEU A N 1
ATOM 718 C CA . LEU A 1 94 ? 11.672 -1.248 4.277 1 98.81 94 LEU A CA 1
ATOM 719 C C . LEU A 1 94 ? 10.906 0.019 3.914 1 98.81 94 LEU A C 1
ATOM 721 O O . LEU A 1 94 ? 10.93 0.451 2.76 1 98.81 94 LEU A O 1
ATOM 725 N N . VAL A 1 95 ? 10.211 0.595 4.898 1 98.88 95 VAL A N 1
ATOM 726 C CA . VAL A 1 95 ? 9.367 1.761 4.652 1 98.88 95 VAL A CA 1
ATOM 727 C C . VAL A 1 95 ? 9.727 2.875 5.633 1 98.88 95 VAL A C 1
ATOM 729 O O . VAL A 1 95 ? 9.773 2.65 6.844 1 98.88 95 VAL A O 1
ATOM 732 N N . HIS A 1 96 ? 10.008 4.051 5.078 1 98.69 96 HIS A N 1
ATOM 733 C CA . HIS A 1 96 ? 10.359 5.203 5.902 1 98.69 96 HIS A CA 1
ATOM 734 C C . HIS A 1 96 ? 9.602 6.449 5.461 1 98.69 96 HIS A C 1
ATOM 736 O O . HIS A 1 96 ? 9.758 6.91 4.324 1 98.69 96 HIS A O 1
ATOM 742 N N . ALA A 1 97 ? 8.875 7.02 6.422 1 98.75 97 ALA A N 1
ATOM 743 C CA . ALA A 1 97 ? 8.102 8.219 6.121 1 98.75 97 ALA A CA 1
ATOM 744 C C . ALA A 1 97 ? 8.75 9.461 6.727 1 98.75 97 ALA A C 1
ATOM 746 O O . ALA A 1 97 ? 9.227 9.422 7.863 1 98.75 97 ALA A O 1
ATOM 747 N N . GLN A 1 98 ? 8.766 10.477 5.887 1 98.75 98 GLN A N 1
ATOM 748 C CA . GLN A 1 98 ? 9.203 11.805 6.324 1 98.75 98 GLN A CA 1
ATOM 749 C C . GLN A 1 98 ? 8.062 12.812 6.242 1 98.75 98 GLN A C 1
ATOM 751 O O . GLN A 1 98 ? 7.441 12.969 5.191 1 98.75 98 GLN A O 1
ATOM 756 N N . VAL A 1 99 ? 7.867 13.5 7.34 1 98.75 99 VAL A N 1
ATOM 757 C CA . VAL A 1 99 ? 6.77 14.453 7.449 1 98.75 99 VAL A CA 1
ATOM 758 C C . VAL A 1 99 ? 7.332 15.859 7.629 1 98.75 99 VAL A C 1
ATOM 760 O O . VAL A 1 99 ? 8.148 16.109 8.516 1 98.75 99 VAL A O 1
ATOM 763 N N . MET A 1 100 ? 6.855 16.688 6.773 1 98.06 100 MET A N 1
ATOM 764 C CA . MET A 1 100 ? 7.203 18.109 6.855 1 98.06 100 MET A CA 1
ATOM 765 C C . MET A 1 100 ? 5.969 18.969 7.121 1 98.06 100 MET A C 1
ATOM 767 O O . MET A 1 100 ? 4.945 18.812 6.449 1 98.06 100 MET A O 1
ATOM 771 N N . VAL A 1 101 ? 6.059 19.797 8.117 1 96.62 101 VAL A N 1
ATOM 772 C CA . VAL A 1 101 ? 4.996 20.75 8.422 1 96.62 101 VAL A CA 1
ATOM 773 C C . VAL A 1 101 ? 5.562 22.172 8.43 1 96.62 101 VAL A C 1
ATOM 775 O O . VAL A 1 101 ? 6.363 22.516 9.297 1 96.62 101 VAL A O 1
ATOM 778 N N . LYS A 1 102 ? 5.055 22.906 7.566 1 92.31 102 LYS A N 1
ATOM 779 C CA . LYS A 1 102 ? 5.559 24.266 7.469 1 92.31 102 LYS A CA 1
ATOM 780 C C . LYS A 1 102 ? 4.727 25.219 8.32 1 92.31 102 LYS A C 1
ATOM 782 O O . LYS A 1 102 ? 3.562 24.953 8.617 1 92.31 102 LYS A O 1
ATOM 787 N N . GLY A 1 103 ? 5.309 26.328 8.711 1 91.88 103 GLY A N 1
ATOM 788 C CA . GLY A 1 103 ? 4.566 27.375 9.391 1 91.88 103 GLY A CA 1
ATOM 789 C C . GLY A 1 103 ? 4.41 27.125 10.883 1 91.88 103 GLY A C 1
ATOM 790 O O . GLY A 1 103 ? 3.693 27.859 11.57 1 91.88 103 GLY A O 1
ATOM 791 N N . VAL A 1 104 ? 4.961 26.016 11.352 1 95.69 104 VAL A N 1
ATOM 792 C CA . VAL A 1 104 ? 4.91 25.734 12.781 1 95.69 104 VAL A CA 1
ATOM 793 C C . VAL A 1 104 ? 6.316 25.453 13.305 1 95.69 104 VAL A C 1
ATOM 795 O O . VAL A 1 104 ? 7.238 25.219 12.523 1 95.69 104 VAL A O 1
ATOM 798 N N . ASP A 1 105 ? 6.445 25.562 14.625 1 95.69 105 ASP A N 1
ATOM 799 C CA . ASP A 1 105 ? 7.742 25.203 15.203 1 95.69 105 ASP A CA 1
ATOM 800 C C . ASP A 1 105 ? 7.957 23.688 15.188 1 95.69 105 ASP A C 1
ATOM 802 O O . ASP A 1 105 ? 7.02 22.922 14.945 1 95.69 105 ASP A O 1
ATOM 806 N N . LEU A 1 106 ? 9.164 23.281 15.438 1 96.5 106 LEU A N 1
ATOM 807 C CA . LEU A 1 106 ? 9.57 21.891 15.312 1 96.5 106 LEU A CA 1
ATOM 808 C C . LEU A 1 106 ? 8.812 21.016 16.312 1 96.5 106 LEU A C 1
ATOM 810 O O . LEU A 1 106 ? 8.453 19.891 16.016 1 96.5 106 LEU A O 1
ATOM 814 N N . ASP A 1 107 ? 8.547 21.5 17.516 1 97.88 107 ASP A N 1
ATOM 815 C CA . ASP A 1 107 ? 7.848 20.734 18.531 1 97.88 107 ASP A CA 1
ATOM 816 C C . ASP A 1 107 ? 6.406 20.438 18.109 1 97.88 107 ASP A C 1
ATOM 818 O O . ASP A 1 107 ? 5.906 19.328 18.312 1 97.88 107 ASP A O 1
ATOM 822 N N . THR A 1 108 ? 5.816 21.453 17.547 1 97.62 108 THR A N 1
ATOM 823 C CA . THR A 1 108 ? 4.465 21.281 17.031 1 97.62 108 THR A CA 1
ATOM 824 C C . THR A 1 108 ? 4.453 20.281 15.883 1 97.62 108 THR A C 1
ATOM 826 O O . THR A 1 108 ? 3.596 19.391 15.828 1 97.62 108 THR A O 1
ATOM 829 N N . ALA A 1 109 ? 5.457 20.375 14.984 1 98 109 ALA A N 1
ATOM 830 C CA . ALA A 1 109 ? 5.562 19.453 13.852 1 98 109 ALA A CA 1
ATOM 831 C C . ALA A 1 109 ? 5.73 18.016 14.336 1 98 109 ALA A C 1
ATOM 833 O O . ALA A 1 109 ? 5.098 17.094 13.805 1 98 109 ALA A O 1
ATOM 834 N N . LYS A 1 110 ? 6.527 17.812 15.359 1 98.5 110 LYS A N 1
ATOM 835 C CA . LYS A 1 110 ? 6.75 16.484 15.922 1 98.5 110 LYS A CA 1
ATOM 836 C C . LYS A 1 110 ? 5.477 15.93 16.547 1 98.5 110 LYS A C 1
ATOM 838 O O . LYS A 1 110 ? 5.184 14.742 16.422 1 98.5 110 LYS A O 1
ATOM 843 N N . ALA A 1 111 ? 4.766 16.797 17.219 1 98.44 111 ALA A N 1
ATOM 844 C CA . ALA A 1 111 ? 3.504 16.375 17.812 1 98.44 111 ALA A CA 1
ATOM 845 C C . ALA A 1 111 ? 2.51 15.93 16.75 1 98.44 111 ALA A C 1
ATOM 847 O O . ALA A 1 111 ? 1.821 14.922 16.922 1 98.44 111 ALA A O 1
ATOM 848 N N . PHE A 1 112 ? 2.453 16.703 15.633 1 98.38 112 PHE A N 1
ATOM 849 C CA . PHE A 1 112 ? 1.567 16.328 14.531 1 98.38 112 PHE A CA 1
ATOM 850 C C . PHE A 1 112 ? 1.996 15.008 13.906 1 98.38 112 PHE A C 1
ATOM 852 O O . PHE A 1 112 ? 1.156 14.156 13.602 1 98.38 112 PHE A O 1
ATOM 859 N N . THR A 1 113 ? 3.279 14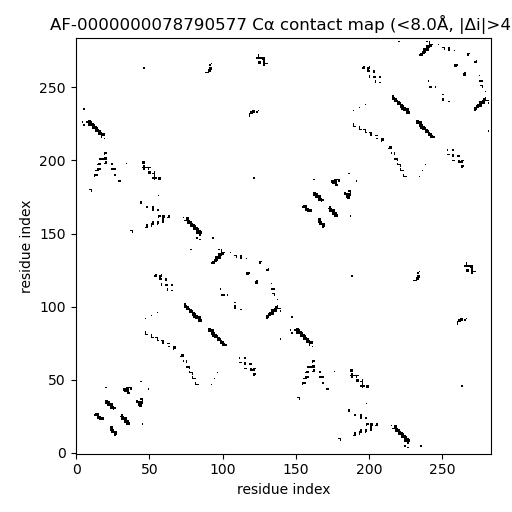.812 13.742 1 98.69 113 THR A N 1
ATOM 860 C CA . THR A 1 113 ? 3.791 13.57 13.172 1 98.69 113 THR A CA 1
ATOM 861 C C . THR A 1 113 ? 3.4 12.375 14.047 1 98.69 113 THR A C 1
ATOM 863 O O . THR A 1 113 ? 2.938 11.352 13.531 1 98.69 113 THR A O 1
ATOM 866 N N . ASN A 1 114 ? 3.557 12.547 15.352 1 98.44 114 ASN A N 1
ATOM 867 C CA . ASN A 1 114 ? 3.154 11.492 16.266 1 98.44 114 ASN A CA 1
ATOM 868 C C . ASN A 1 114 ? 1.659 11.203 16.172 1 98.44 114 ASN A C 1
ATOM 870 O O . ASN A 1 114 ? 1.244 10.039 16.188 1 98.44 114 ASN A O 1
ATOM 874 N N . GLU A 1 115 ? 0.977 12.219 16.062 1 98.12 115 GLU A N 1
ATOM 875 C CA . GLU A 1 115 ? -0.472 12.055 16 1 98.12 115 GLU A CA 1
ATOM 876 C C . GLU A 1 115 ? -0.888 11.336 14.727 1 98.12 115 GLU A C 1
ATOM 878 O O . GLU A 1 115 ? -1.663 10.383 14.773 1 98.12 115 GLU A O 1
ATOM 883 N N . ILE A 1 116 ? -0.334 11.734 13.594 1 98.31 116 ILE A N 1
ATOM 884 C CA . ILE A 1 116 ? -0.807 11.156 12.336 1 98.31 116 ILE A CA 1
ATOM 885 C C . ILE A 1 116 ? -0.283 9.727 12.195 1 98.31 116 ILE A C 1
ATOM 887 O O . ILE A 1 116 ? -0.916 8.891 11.547 1 98.31 116 ILE A O 1
ATOM 891 N N . GLU A 1 117 ? 0.857 9.43 12.852 1 98.44 117 GLU A N 1
ATOM 892 C CA . GLU A 1 117 ? 1.341 8.055 12.867 1 98.44 117 GLU A CA 1
ATOM 893 C C . GLU A 1 117 ? 0.308 7.117 13.484 1 98.44 117 GLU A C 1
ATOM 895 O O . GLU A 1 117 ? 0.136 5.984 13.023 1 98.44 117 GLU A O 1
ATOM 900 N N . ASN A 1 118 ? -0.385 7.617 14.422 1 97.75 118 ASN A N 1
ATOM 901 C CA . ASN A 1 118 ? -1.296 6.773 15.188 1 97.75 118 ASN A CA 1
ATOM 902 C C . ASN A 1 118 ? -2.725 6.871 14.664 1 97.75 118 ASN A C 1
ATOM 904 O O . ASN A 1 118 ? -3.588 6.082 15.055 1 97.75 118 ASN A O 1
ATOM 908 N N . ARG A 1 119 ? -2.947 7.773 13.742 1 98.25 119 ARG A N 1
ATOM 909 C CA . ARG A 1 119 ? -4.305 7.973 13.25 1 98.25 119 ARG A CA 1
ATOM 910 C C . ARG A 1 119 ? -4.445 7.465 11.812 1 98.25 119 ARG A C 1
ATOM 912 O O . ARG A 1 119 ? -5.531 7.051 11.398 1 98.25 119 ARG A O 1
ATOM 919 N N . CYS A 1 120 ? -3.436 7.512 11.062 1 98.19 120 CYS A N 1
ATOM 920 C CA . CYS A 1 120 ? -3.455 7.098 9.664 1 98.19 120 CYS A CA 1
ATOM 921 C C . CYS A 1 120 ? -3.666 5.594 9.539 1 98.19 120 CYS A C 1
ATOM 923 O O . CYS A 1 120 ? -2.875 4.809 10.062 1 98.19 120 CYS A O 1
ATOM 925 N N . PRO A 1 121 ? -4.656 5.16 8.781 1 98.75 121 PRO A N 1
ATOM 926 C CA . PRO A 1 121 ? -4.977 3.732 8.68 1 98.75 121 PRO A CA 1
ATOM 927 C C . PRO A 1 121 ? -3.836 2.914 8.078 1 98.75 121 PRO A C 1
ATOM 929 O O . PRO A 1 121 ? -3.557 1.806 8.539 1 98.75 121 PRO A O 1
ATOM 932 N N . VAL A 1 122 ? -3.168 3.416 7.086 1 98.94 122 VAL A N 1
ATOM 933 C CA . VAL A 1 122 ? -2.078 2.66 6.477 1 98.94 122 VAL A CA 1
ATOM 934 C C . VAL A 1 122 ? -0.921 2.537 7.465 1 98.94 122 VAL A C 1
ATOM 936 O O . VAL A 1 122 ? -0.316 1.47 7.594 1 98.94 122 VAL A O 1
ATOM 939 N N . SER A 1 123 ? -0.629 3.637 8.156 1 98.81 123 SER A N 1
ATOM 940 C CA . SER A 1 123 ? 0.398 3.598 9.188 1 98.81 123 SER A CA 1
ATOM 941 C C . SER A 1 123 ? 0.084 2.541 10.242 1 98.81 123 SER A C 1
ATOM 943 O O . SER A 1 123 ? 0.963 1.772 10.641 1 98.81 123 SER A O 1
ATOM 945 N N . LYS A 1 124 ? -1.129 2.457 10.688 1 98.44 124 LYS A N 1
ATOM 946 C CA . LYS A 1 124 ? -1.538 1.477 11.695 1 98.44 124 LYS A CA 1
ATOM 947 C C . LYS A 1 124 ? -1.301 0.053 11.195 1 98.44 124 LYS A C 1
ATOM 949 O O . LYS A 1 124 ? -0.915 -0.824 11.977 1 98.44 124 LYS A O 1
ATOM 954 N N . LEU A 1 125 ? -1.528 -0.185 9.93 1 98.81 125 LEU A N 1
ATOM 955 C CA . LEU A 1 125 ? -1.322 -1.511 9.359 1 98.81 125 LEU A CA 1
ATOM 956 C C . LEU A 1 125 ? 0.152 -1.898 9.406 1 98.81 125 LEU A C 1
ATOM 958 O O . LEU A 1 125 ? 0.485 -3.076 9.555 1 98.81 125 LEU A O 1
ATOM 962 N N . LEU A 1 126 ? 1.064 -0.884 9.297 1 98.75 126 LEU A N 1
ATOM 963 C CA . LEU A 1 126 ? 2.486 -1.153 9.117 1 98.75 126 LEU A CA 1
ATOM 964 C C . LEU A 1 126 ? 3.219 -1.137 10.453 1 98.75 126 LEU A C 1
ATOM 966 O O . LEU A 1 126 ? 4.352 -1.613 10.555 1 98.75 126 LEU A O 1
ATOM 970 N N . LYS A 1 127 ? 2.568 -0.607 11.453 1 96.94 127 LYS A N 1
ATOM 971 C CA . LYS A 1 127 ? 3.213 -0.211 12.703 1 96.94 127 LYS A CA 1
ATOM 972 C C . LYS A 1 127 ? 3.91 -1.397 13.359 1 96.94 127 LYS A C 1
ATOM 974 O O . LYS A 1 127 ? 4.992 -1.247 13.938 1 96.94 127 LYS A O 1
ATOM 979 N N . ASN A 1 128 ? 3.48 -2.594 13.281 1 96.56 128 ASN A N 1
ATOM 980 C CA . ASN A 1 128 ? 4.043 -3.74 13.984 1 96.56 128 ASN A CA 1
ATOM 981 C C . ASN A 1 128 ? 4.852 -4.637 13.055 1 96.56 128 ASN A C 1
ATOM 983 O O . ASN A 1 128 ? 5.133 -5.789 13.383 1 96.56 128 ASN A O 1
ATOM 987 N N . SER A 1 129 ? 5.246 -4.098 11.93 1 97.56 129 SER A N 1
ATOM 988 C CA . SER A 1 129 ? 5.941 -4.914 10.945 1 97.56 129 SER A CA 1
ATOM 989 C C . SER A 1 129 ? 7.418 -5.074 11.297 1 97.56 129 SER A C 1
ATOM 991 O O . SER A 1 129 ? 8.078 -6.004 10.836 1 97.56 129 SER A O 1
ATOM 993 N N . GLY A 1 130 ? 7.945 -4.176 12.055 1 97.5 130 GLY A N 1
ATOM 994 C CA . GLY A 1 130 ? 9.383 -4.125 12.305 1 97.5 130 GLY A CA 1
ATOM 995 C C . GLY A 1 130 ? 10.156 -3.48 11.164 1 97.5 130 GLY A C 1
ATOM 996 O O . GLY A 1 130 ? 11.375 -3.307 11.258 1 97.5 130 GLY A O 1
ATOM 997 N N . ASN A 1 131 ? 9.469 -3.037 10.078 1 98.5 131 ASN A N 1
ATOM 998 C CA . ASN A 1 131 ? 10.148 -2.52 8.898 1 98.5 131 ASN A CA 1
ATOM 999 C C . ASN A 1 131 ? 9.625 -1.136 8.516 1 98.5 131 ASN A C 1
ATOM 1001 O O . ASN A 1 131 ? 9.875 -0.66 7.406 1 98.5 131 ASN A O 1
ATOM 1005 N N . TYR A 1 132 ? 8.906 -0.483 9.445 1 98.62 132 TYR A N 1
ATOM 1006 C CA . TYR A 1 132 ? 8.297 0.813 9.18 1 98.62 132 TYR A CA 1
ATOM 1007 C C . TYR A 1 132 ? 8.734 1.846 10.211 1 98.62 132 TYR A C 1
ATOM 1009 O O . TYR A 1 132 ? 8.68 1.592 11.414 1 98.62 132 TYR A O 1
ATOM 1017 N N . THR A 1 133 ? 9.211 3.008 9.688 1 98.5 133 THR A N 1
ATOM 1018 C CA . THR A 1 133 ? 9.586 4.121 10.547 1 98.5 133 THR A CA 1
ATOM 1019 C C . THR A 1 133 ? 9.047 5.438 10 1 98.5 133 THR A C 1
ATOM 1021 O O . THR A 1 133 ? 8.766 5.547 8.805 1 98.5 133 THR A O 1
ATOM 1024 N N . ILE A 1 134 ? 8.891 6.418 10.883 1 98.5 134 ILE A N 1
ATOM 1025 C CA . ILE A 1 134 ? 8.406 7.742 10.508 1 98.5 134 ILE A CA 1
ATOM 1026 C C . ILE A 1 134 ? 9.156 8.805 11.305 1 98.5 134 ILE A C 1
ATOM 1028 O O . ILE A 1 134 ? 9.477 8.609 12.477 1 98.5 134 ILE A O 1
ATOM 1032 N N . GLU A 1 135 ? 9.43 9.914 10.648 1 98.12 135 GLU A N 1
ATOM 1033 C CA . GLU A 1 135 ? 10.133 11 11.32 1 98.12 135 GLU A CA 1
ATOM 1034 C C . GLU A 1 135 ? 9.633 12.359 10.836 1 98.12 135 GLU A C 1
ATOM 1036 O O . GLU A 1 135 ? 9.039 12.461 9.766 1 98.12 135 GLU A O 1
ATOM 1041 N N . THR A 1 136 ? 9.891 13.359 11.688 1 98.38 136 THR A N 1
ATOM 1042 C CA . THR A 1 136 ? 9.672 14.75 11.305 1 98.38 136 THR A CA 1
ATOM 1043 C C . THR A 1 136 ? 10.93 15.344 10.664 1 98.38 136 THR A C 1
ATOM 1045 O O . THR A 1 136 ? 12.039 15.125 11.156 1 98.38 136 THR A O 1
ATOM 1048 N N . VAL A 1 137 ? 10.719 16.047 9.516 1 97.56 137 VAL A N 1
ATOM 1049 C CA . VAL A 1 137 ? 11.852 16.703 8.867 1 97.56 137 VAL A CA 1
ATOM 1050 C C . VAL A 1 137 ? 11.508 18.156 8.555 1 97.56 137 VAL A C 1
ATOM 1052 O O . VAL A 1 137 ? 10.336 18.531 8.555 1 97.56 137 VAL A O 1
ATOM 1055 N N . THR A 1 138 ? 12.547 18.984 8.328 1 94.75 138 THR A N 1
ATOM 1056 C CA . THR A 1 138 ? 12.328 20.375 7.977 1 94.75 138 THR A CA 1
ATOM 1057 C C . THR A 1 138 ? 12.523 20.594 6.477 1 94.75 138 THR A C 1
ATOM 1059 O O . THR A 1 138 ? 12.148 21.641 5.941 1 94.75 138 THR A O 1
ATOM 1062 N N . ASP A 1 139 ? 13.148 19.641 5.871 1 91.62 139 ASP A N 1
ATOM 1063 C CA . ASP A 1 139 ? 13.312 19.594 4.422 1 91.62 139 ASP A CA 1
ATOM 1064 C C . ASP A 1 139 ? 13.516 18.156 3.939 1 91.62 139 ASP A C 1
ATOM 1066 O O . ASP A 1 139 ? 13.867 17.281 4.727 1 91.62 139 ASP A O 1
ATOM 1070 N N . PHE A 1 140 ? 13.156 17.891 2.646 1 85.88 140 PHE A N 1
ATOM 1071 C CA . PHE A 1 140 ? 13.336 16.547 2.109 1 85.88 140 PHE A CA 1
ATOM 1072 C C . PHE A 1 140 ? 14.758 16.344 1.612 1 85.88 140 PHE A C 1
ATOM 1074 O O . PHE A 1 140 ? 15.094 15.305 1.052 1 85.88 140 PHE A O 1
ATOM 1081 N N . ALA A 1 141 ? 15.625 17.219 1.936 1 70.19 141 ALA A N 1
ATOM 1082 C CA . ALA A 1 141 ? 16.984 17.094 1.432 1 70.19 141 ALA A CA 1
ATOM 1083 C C . ALA A 1 141 ? 17.719 15.938 2.111 1 70.19 141 ALA A C 1
ATOM 1085 O O . ALA A 1 141 ? 17.547 15.711 3.312 1 70.19 141 ALA A O 1
ATOM 1086 N N . ASP A 1 142 ? 18 14.789 1.372 1 56.38 142 ASP A N 1
ATOM 1087 C CA . ASP A 1 142 ? 18.734 13.656 1.916 1 56.38 142 ASP A CA 1
ATOM 1088 C C . ASP A 1 142 ? 20.141 14.086 2.342 1 56.38 142 ASP A C 1
ATOM 1090 O O . ASP A 1 142 ? 20.703 15.031 1.784 1 56.38 142 ASP A O 1
ATOM 1094 N N . MET B 1 1 ? 20.906 4.504 15.781 1 51.22 1 MET B N 1
ATOM 1095 C CA . MET B 1 1 ? 21.859 4.152 14.727 1 51.22 1 MET B CA 1
ATOM 1096 C C . MET B 1 1 ? 21.141 3.971 13.391 1 51.22 1 MET B C 1
ATOM 1098 O O . MET B 1 1 ? 19.938 3.68 13.359 1 51.22 1 MET B O 1
ATOM 1102 N N . ALA B 1 2 ? 21.75 4.316 12.195 1 74.19 2 ALA B N 1
ATOM 1103 C CA . ALA B 1 2 ? 21.234 4.172 10.844 1 74.19 2 ALA B CA 1
ATOM 1104 C C . ALA B 1 2 ? 20.906 2.711 10.531 1 74.19 2 ALA B C 1
ATOM 1106 O O . ALA B 1 2 ? 21.688 1.813 10.883 1 74.19 2 ALA B O 1
ATOM 1107 N N . ASP B 1 3 ? 19.656 2.334 10.359 1 91.75 3 ASP B N 1
ATOM 1108 C CA . ASP B 1 3 ? 19.281 0.984 9.961 1 91.75 3 ASP B CA 1
ATOM 1109 C C . ASP B 1 3 ? 20.125 0.503 8.781 1 91.75 3 ASP B C 1
ATOM 1111 O O . ASP B 1 3 ? 19.953 0.974 7.656 1 91.75 3 ASP B O 1
ATOM 1115 N N . GLU B 1 4 ? 21.062 -0.391 9.047 1 93.88 4 GLU B N 1
ATOM 1116 C CA . GLU B 1 4 ? 22.031 -0.86 8.07 1 93.88 4 GLU B CA 1
ATOM 1117 C C . GLU B 1 4 ? 21.359 -1.569 6.906 1 93.88 4 GLU B C 1
ATOM 1119 O O . GLU B 1 4 ? 21.938 -1.708 5.828 1 93.88 4 GLU B O 1
ATOM 1124 N N . ARG B 1 5 ? 20.188 -1.907 7.078 1 95.88 5 ARG B N 1
ATOM 1125 C CA . ARG B 1 5 ? 19.484 -2.623 6.023 1 95.88 5 ARG B CA 1
ATOM 1126 C C . ARG B 1 5 ? 19.234 -1.724 4.816 1 95.88 5 ARG B C 1
ATOM 1128 O O . ARG B 1 5 ? 19 -2.211 3.709 1 95.88 5 ARG B O 1
ATOM 1135 N N . TRP B 1 6 ? 19.328 -0.434 5.074 1 97 6 TRP B N 1
ATOM 1136 C CA . TRP B 1 6 ? 19.078 0.543 4.023 1 97 6 TRP B CA 1
ATOM 1137 C C . TRP B 1 6 ? 20.328 0.763 3.172 1 97 6 TRP B C 1
ATOM 1139 O O . TRP B 1 6 ? 20.281 1.464 2.16 1 97 6 TRP B O 1
ATOM 1149 N N . GLN B 1 7 ? 21.453 0.156 3.453 1 95.56 7 GLN B N 1
ATOM 1150 C CA . GLN B 1 7 ? 22.734 0.497 2.842 1 95.56 7 GLN B CA 1
ATOM 1151 C C . GLN B 1 7 ? 22.906 -0.196 1.493 1 95.56 7 GLN B C 1
ATOM 1153 O O . GLN B 1 7 ? 23.625 0.3 0.618 1 95.56 7 GLN B O 1
ATOM 1158 N N . HIS B 1 8 ? 22.391 -1.387 1.279 1 94.12 8 HIS B N 1
ATOM 1159 C CA . HIS B 1 8 ? 22.578 -2.084 0.011 1 94.12 8 HIS B CA 1
ATOM 1160 C C . HIS B 1 8 ? 21.25 -2.664 -0.489 1 94.12 8 HIS B C 1
ATOM 1162 O O . HIS B 1 8 ? 21.125 -3.879 -0.65 1 94.12 8 HIS B O 1
ATOM 1168 N N . PRO B 1 9 ? 20.375 -1.761 -0.867 1 98.19 9 PRO B N 1
ATOM 1169 C CA . PRO B 1 9 ? 19.109 -2.256 -1.391 1 98.19 9 PRO B CA 1
ATOM 1170 C C . PRO B 1 9 ? 19.203 -2.725 -2.84 1 98.19 9 PRO B C 1
ATOM 1172 O O . PRO B 1 9 ? 20.094 -2.297 -3.572 1 98.19 9 PRO B O 1
ATOM 1175 N N . LEU B 1 10 ? 18.297 -3.596 -3.188 1 98.31 10 LEU B N 1
ATOM 1176 C CA . LEU B 1 10 ? 18.141 -3.973 -4.59 1 98.31 10 LEU B CA 1
ATOM 1177 C C . LEU B 1 10 ? 17.5 -2.85 -5.391 1 98.31 10 LEU B C 1
ATOM 1179 O O . LEU B 1 10 ? 17.766 -2.695 -6.582 1 98.31 10 LEU B O 1
ATOM 1183 N N . TYR B 1 11 ? 16.641 -2.156 -4.75 1 98.38 11 TYR B N 1
ATOM 1184 C CA . TYR B 1 11 ? 15.883 -1.07 -5.355 1 98.38 11 TYR B CA 1
ATOM 1185 C C . TYR B 1 11 ? 15.375 -0.1 -4.293 1 98.38 11 TYR B C 1
ATOM 1187 O O . TYR B 1 11 ? 15.055 -0.508 -3.178 1 98.38 11 TYR B O 1
ATOM 1195 N N . THR B 1 12 ? 15.359 1.211 -4.625 1 98.31 12 THR B N 1
ATOM 1196 C CA . THR B 1 12 ? 14.734 2.225 -3.781 1 98.31 12 THR B CA 1
ATOM 1197 C C . THR B 1 12 ? 13.836 3.137 -4.609 1 98.31 12 THR B C 1
ATOM 1199 O O . THR B 1 12 ? 14.094 3.373 -5.789 1 98.31 12 THR B O 1
ATOM 1202 N N . THR B 1 13 ? 12.812 3.57 -3.961 1 98.56 13 THR B N 1
ATOM 1203 C CA . THR B 1 13 ? 11.93 4.57 -4.551 1 98.56 13 THR B CA 1
ATOM 1204 C C . THR B 1 13 ? 11.398 5.523 -3.48 1 98.56 13 THR B C 1
ATOM 1206 O O . THR B 1 13 ? 11.664 5.34 -2.291 1 98.56 13 THR B O 1
ATOM 1209 N N . GLU B 1 14 ? 10.766 6.555 -3.936 1 98.5 14 GLU B N 1
ATOM 1210 C CA . GLU B 1 14 ? 10.07 7.477 -3.045 1 98.5 14 GLU B CA 1
ATOM 1211 C C . GLU B 1 14 ? 8.75 7.949 -3.656 1 98.5 14 GLU B C 1
ATOM 1213 O O . GLU B 1 14 ? 8.625 8.023 -4.879 1 98.5 14 GLU B O 1
ATOM 1218 N N . ALA B 1 15 ? 7.844 8.203 -2.867 1 98.88 15 ALA B N 1
ATOM 1219 C CA . ALA B 1 15 ? 6.555 8.781 -3.24 1 98.88 15 ALA B CA 1
ATOM 1220 C C . ALA B 1 15 ? 6.23 10 -2.381 1 98.88 15 ALA B C 1
ATOM 1222 O O . ALA B 1 15 ? 6.535 10.023 -1.186 1 98.88 15 ALA B O 1
ATOM 1223 N N . ILE B 1 16 ? 5.559 10.969 -3.049 1 98.81 16 ILE B N 1
ATOM 1224 C CA . ILE B 1 16 ? 5.32 12.227 -2.359 1 98.81 16 ILE B CA 1
ATOM 1225 C C . ILE B 1 16 ? 3.859 12.641 -2.531 1 98.81 16 ILE B C 1
ATOM 1227 O O . ILE B 1 16 ? 3.299 12.523 -3.623 1 98.81 16 ILE B O 1
ATOM 1231 N N . ASN B 1 17 ? 3.264 13.094 -1.47 1 98.88 17 ASN B N 1
ATOM 1232 C CA . ASN B 1 17 ? 2.037 13.883 -1.472 1 98.88 17 ASN B CA 1
ATOM 1233 C C . ASN B 1 17 ? 2.195 15.172 -0.667 1 98.88 17 ASN B C 1
ATOM 1235 O O . ASN B 1 17 ? 2.539 15.133 0.516 1 98.88 17 ASN B O 1
ATOM 1239 N N . ASP B 1 18 ? 1.994 16.234 -1.342 1 97.81 18 ASP B N 1
ATOM 1240 C CA . ASP B 1 18 ? 2.104 17.516 -0.664 1 97.81 18 ASP B CA 1
ATOM 1241 C C . ASP B 1 18 ? 0.863 18.375 -0.911 1 97.81 18 ASP B C 1
ATOM 1243 O O . ASP B 1 18 ? 0.899 19.594 -0.73 1 97.81 18 ASP B O 1
ATOM 1247 N N . GLU B 1 19 ? -0.167 17.703 -1.352 1 97.56 19 GLU B N 1
ATOM 1248 C CA . GLU B 1 19 ? -1.361 18.469 -1.713 1 97.56 19 GLU B CA 1
ATOM 1249 C C . GLU B 1 19 ? -2.557 18.047 -0.861 1 97.56 19 GLU B C 1
ATOM 1251 O O . GLU B 1 19 ? -3.633 18.641 -0.959 1 97.56 19 GLU B O 1
ATOM 1256 N N . GLY B 1 20 ? -2.402 17 -0.024 1 96.38 20 GLY B N 1
ATOM 1257 C CA . GLY B 1 20 ? -3.529 16.547 0.767 1 96.38 20 GLY B CA 1
ATOM 1258 C C . GLY B 1 20 ? -4.336 15.461 0.076 1 96.38 20 GLY B C 1
ATOM 1259 O O . GLY B 1 20 ? -3.854 14.812 -0.856 1 96.38 20 GLY B O 1
ATOM 1260 N N . LEU B 1 21 ? -5.477 15.203 0.632 1 96.81 21 LEU B N 1
ATOM 1261 C CA . LEU B 1 21 ? -6.336 14.141 0.119 1 96.81 21 LEU B CA 1
ATOM 1262 C C . LEU B 1 21 ? -6.879 14.5 -1.259 1 96.81 21 LEU B C 1
ATOM 1264 O O . LEU B 1 21 ? -6.855 13.68 -2.176 1 96.81 21 LEU B O 1
ATOM 1268 N N . GLU B 1 22 ? -7.371 15.742 -1.361 1 97.94 22 GLU B N 1
ATOM 1269 C CA . GLU B 1 22 ? -7.809 16.25 -2.662 1 97.94 22 GLU B CA 1
ATOM 1270 C C . GLU B 1 22 ? -6.648 16.875 -3.432 1 97.94 22 GLU B C 1
ATOM 1272 O O . GLU B 1 22 ? -6.332 18.047 -3.234 1 97.94 22 GLU B O 1
ATOM 1277 N N . GLY B 1 23 ? -5.953 16.109 -4.227 1 98.25 23 GLY B N 1
ATOM 1278 C CA . GLY B 1 23 ? -4.754 16.578 -4.902 1 98.25 23 GLY B CA 1
ATOM 1279 C C . GLY B 1 23 ? -4.094 15.516 -5.758 1 98.25 23 GLY B C 1
ATOM 1280 O O . GLY B 1 23 ? -4.738 14.914 -6.613 1 98.25 23 GLY B O 1
ATOM 1281 N N . HIS B 1 24 ? -2.764 15.43 -5.527 1 98.75 24 HIS B N 1
ATOM 1282 C CA . HIS B 1 24 ? -1.975 14.461 -6.277 1 98.75 24 HIS B CA 1
ATOM 1283 C C . HIS B 1 24 ? -0.884 13.844 -5.41 1 98.75 24 HIS B C 1
ATOM 1285 O O . HIS B 1 24 ? -0.379 14.492 -4.488 1 98.75 24 HIS B O 1
ATOM 1291 N N . ALA B 1 25 ? -0.589 12.695 -5.711 1 98.88 25 ALA B N 1
ATOM 1292 C CA . ALA B 1 25 ? 0.603 12 -5.234 1 98.88 25 ALA B CA 1
ATOM 1293 C C . ALA B 1 25 ? 1.464 11.523 -6.398 1 98.88 25 ALA B C 1
ATOM 1295 O O . ALA B 1 25 ? 0.949 11.234 -7.48 1 98.88 25 ALA B O 1
ATOM 1296 N N . TYR B 1 26 ? 2.799 11.453 -6.129 1 98.88 26 TYR B N 1
ATOM 1297 C CA . TYR B 1 26 ? 3.619 11.117 -7.289 1 98.88 26 TYR B CA 1
ATOM 1298 C C . TYR B 1 26 ? 4.93 10.469 -6.855 1 98.88 26 TYR B C 1
ATOM 1300 O O . TYR B 1 26 ? 5.379 10.648 -5.723 1 98.88 26 TYR B O 1
ATOM 1308 N N . VAL B 1 27 ? 5.426 9.703 -7.73 1 98.75 27 VAL B N 1
ATOM 1309 C CA . VAL B 1 27 ? 6.801 9.211 -7.723 1 98.75 27 VAL B CA 1
ATOM 1310 C C . VAL B 1 27 ? 7.668 10.094 -8.625 1 98.75 27 VAL B C 1
ATOM 1312 O O . VAL B 1 27 ? 7.41 10.203 -9.82 1 98.75 27 VAL B O 1
ATOM 1315 N N . PRO B 1 28 ? 8.68 10.797 -8.07 1 97.69 28 PRO B N 1
ATOM 1316 C CA . PRO B 1 28 ? 9.508 11.625 -8.945 1 97.69 28 PRO B CA 1
ATOM 1317 C C . PRO B 1 28 ? 10 10.883 -10.18 1 97.69 28 PRO B C 1
ATOM 1319 O O . PRO B 1 28 ? 10.656 9.844 -10.055 1 97.69 28 PRO B O 1
ATOM 1322 N N . GLY B 1 29 ? 9.664 11.438 -11.367 1 95.38 29 GLY B N 1
ATOM 1323 C CA . GLY B 1 29 ? 10.062 10.805 -12.609 1 95.38 29 GLY B CA 1
ATOM 1324 C C . GLY B 1 29 ? 9.219 9.602 -12.969 1 95.38 29 GLY B C 1
ATOM 1325 O O . GLY B 1 29 ? 9.539 8.859 -13.898 1 95.38 29 GLY B O 1
ATOM 1326 N N . GLY B 1 30 ? 8.102 9.414 -12.195 1 96.69 30 GLY B N 1
ATOM 1327 C CA . GLY B 1 30 ? 7.297 8.227 -12.398 1 96.69 30 GLY B CA 1
ATOM 1328 C C . GLY B 1 30 ? 5.805 8.5 -12.367 1 96.69 30 GLY B C 1
ATOM 1329 O O . GLY B 1 30 ? 5.336 9.492 -12.922 1 96.69 30 GLY B O 1
ATOM 1330 N N . LEU B 1 31 ? 5.102 7.637 -11.797 1 98.25 31 LEU B N 1
ATOM 1331 C CA . LEU B 1 31 ? 3.643 7.676 -11.758 1 98.25 31 LEU B CA 1
ATOM 1332 C C . LEU B 1 31 ? 3.152 8.883 -10.961 1 98.25 31 LEU B C 1
ATOM 1334 O O . LEU B 1 31 ? 3.691 9.188 -9.891 1 98.25 31 LEU B O 1
ATOM 1338 N N . LYS B 1 32 ? 2.262 9.586 -11.531 1 98.69 32 LYS B N 1
ATOM 1339 C CA . LYS B 1 32 ? 1.509 10.633 -10.844 1 98.69 32 LYS B CA 1
ATOM 1340 C C . LYS B 1 32 ? 0.011 10.344 -10.875 1 98.69 32 LYS B C 1
ATOM 1342 O O . LYS B 1 32 ? -0.548 10.062 -11.938 1 98.69 32 LYS B O 1
ATOM 1347 N N . VAL B 1 33 ? -0.639 10.414 -9.734 1 98.81 33 VAL B N 1
ATOM 1348 C CA . VAL B 1 33 ? -2.061 10.094 -9.672 1 98.81 33 VAL B CA 1
ATOM 1349 C C . VAL B 1 33 ? -2.818 11.227 -8.984 1 98.81 33 VAL B C 1
ATOM 1351 O O . VAL B 1 33 ? -2.309 11.852 -8.047 1 98.81 33 VAL B O 1
ATOM 1354 N N . GLN B 1 34 ? -4.035 11.43 -9.477 1 98.81 34 GLN B N 1
ATOM 1355 C CA . GLN B 1 34 ? -4.977 12.281 -8.75 1 98.81 34 GLN B CA 1
ATOM 1356 C C . GLN B 1 34 ? -5.586 11.531 -7.566 1 98.81 34 GLN B C 1
ATOM 1358 O O . GLN B 1 34 ? -5.914 10.352 -7.672 1 98.81 34 GLN B O 1
ATOM 1363 N N . THR B 1 35 ? -5.703 12.266 -6.465 1 98.75 35 THR B N 1
ATOM 1364 C CA . THR B 1 35 ? -6.277 11.641 -5.281 1 98.75 35 THR B CA 1
ATOM 1365 C C . THR B 1 35 ? -7.535 12.383 -4.828 1 98.75 35 THR B C 1
ATOM 1367 O O . THR B 1 35 ? -7.684 13.578 -5.09 1 98.75 35 THR B O 1
ATOM 1370 N N . SER B 1 36 ? -8.43 11.656 -4.172 1 98.62 36 SER B N 1
ATOM 1371 C CA . SER B 1 36 ? -9.656 12.219 -3.621 1 98.62 36 SER B CA 1
ATOM 1372 C C . SER B 1 36 ? -10.211 11.359 -2.492 1 98.62 36 SER B C 1
ATOM 1374 O O . SER B 1 36 ? -9.773 10.219 -2.309 1 98.62 36 SER B O 1
ATOM 1376 N N . SER B 1 37 ? -11.148 11.945 -1.774 1 98.38 37 SER B N 1
ATOM 1377 C CA . SER B 1 37 ? -11.805 11.219 -0.693 1 98.38 37 SER B CA 1
ATOM 1378 C C . SER B 1 37 ? -12.633 10.062 -1.232 1 98.38 37 SER B C 1
ATOM 1380 O O . SER B 1 37 ? -13.359 10.211 -2.219 1 98.38 37 SER B O 1
ATOM 1382 N N . PRO B 1 38 ? -12.523 8.953 -0.58 1 97.62 38 PRO B N 1
ATOM 1383 C CA . PRO B 1 38 ? -13.398 7.855 -0.992 1 97.62 38 PRO B CA 1
ATOM 1384 C C . PRO B 1 38 ? -14.859 8.094 -0.624 1 97.62 38 PRO B C 1
ATOM 1386 O O . PRO B 1 38 ? -15.734 7.324 -1.027 1 97.62 38 PRO B O 1
ATOM 1389 N N . LEU B 1 39 ? -15.094 9.125 0.088 1 97.19 39 LEU B N 1
ATOM 1390 C CA . LEU B 1 39 ? -16.438 9.336 0.63 1 97.19 39 LEU B CA 1
ATOM 1391 C C . LEU B 1 39 ? -17.188 10.375 -0.187 1 97.19 39 LEU B C 1
ATOM 1393 O O . LEU B 1 39 ? -18.297 10.766 0.177 1 97.19 39 LEU B O 1
ATOM 1397 N N . ASN B 1 40 ? -16.562 10.867 -1.209 1 96.94 40 ASN B N 1
ATOM 1398 C CA . ASN B 1 40 ? -17.25 11.758 -2.137 1 96.94 40 ASN B CA 1
ATOM 1399 C C . ASN B 1 40 ? -17.156 11.25 -3.572 1 96.94 40 ASN B C 1
ATOM 1401 O O . ASN B 1 40 ? -16.719 10.125 -3.812 1 96.94 40 ASN B O 1
ATOM 1405 N N . ASP B 1 41 ? -17.609 12.055 -4.578 1 94.94 41 ASP B N 1
ATOM 1406 C CA . ASP B 1 41 ? -17.672 11.578 -5.953 1 94.94 41 ASP B CA 1
ATOM 1407 C C . ASP B 1 41 ? -16.641 12.273 -6.832 1 94.94 41 ASP B C 1
ATOM 1409 O O . ASP B 1 41 ? -16.75 12.266 -8.062 1 94.94 41 ASP B O 1
ATOM 1413 N N . HIS B 1 42 ? -15.664 12.875 -6.191 1 97.19 42 HIS B N 1
ATOM 1414 C CA . HIS B 1 42 ? -14.617 13.508 -6.984 1 97.19 42 HIS B CA 1
ATOM 1415 C C . HIS B 1 42 ? -13.703 12.461 -7.617 1 97.19 42 HIS B C 1
ATOM 1417 O O . HIS B 1 42 ? -13.461 11.406 -7.023 1 97.19 42 HIS B O 1
ATOM 1423 N N . PRO B 1 43 ? -13.273 12.812 -8.734 1 97.12 43 PRO B N 1
ATOM 1424 C CA . PRO B 1 43 ? -12.375 11.852 -9.383 1 97.12 43 PRO B CA 1
ATOM 1425 C C . PRO B 1 43 ? -11.055 11.695 -8.641 1 97.12 43 PRO B C 1
ATOM 1427 O O . PRO B 1 43 ? -10.578 12.641 -8 1 97.12 43 PRO B O 1
ATOM 1430 N N . GLY B 1 44 ? -10.461 10.516 -8.789 1 98.25 44 GLY B N 1
ATOM 1431 C CA . GLY B 1 44 ? -9.164 10.25 -8.195 1 98.25 44 GLY B CA 1
ATOM 1432 C C . GLY B 1 44 ? -9.117 8.945 -7.43 1 98.25 44 GLY B C 1
ATOM 1433 O O . GLY B 1 44 ? -10.156 8.398 -7.051 1 98.25 44 GLY B O 1
ATOM 1434 N N . THR B 1 45 ? -7.93 8.516 -7.242 1 98.69 45 THR B N 1
ATOM 1435 C CA . THR B 1 45 ? -7.719 7.328 -6.414 1 98.69 45 THR B CA 1
ATOM 1436 C C . THR B 1 45 ? -7.566 7.715 -4.949 1 98.69 45 THR B C 1
ATOM 1438 O O . THR B 1 45 ? -7.746 8.883 -4.586 1 98.69 45 THR B O 1
ATOM 1441 N N . ASN B 1 46 ? -7.355 6.754 -4.113 1 98.81 46 ASN B N 1
ATOM 1442 C CA . ASN B 1 46 ? -7.242 6.938 -2.67 1 98.81 46 ASN B CA 1
ATOM 1443 C C . ASN B 1 46 ? -6.324 5.887 -2.045 1 98.81 46 ASN B C 1
ATOM 1445 O O . ASN B 1 46 ? -5.871 4.965 -2.727 1 98.81 46 ASN B O 1
ATOM 1449 N N . PRO B 1 47 ? -5.953 6.09 -0.783 1 98.94 47 PRO B N 1
ATOM 1450 C CA . PRO B 1 47 ? -4.996 5.172 -0.155 1 98.94 47 PRO B CA 1
ATOM 1451 C C . PRO B 1 47 ? -5.469 3.721 -0.183 1 98.94 47 PRO B C 1
ATOM 1453 O O . PRO B 1 47 ? -4.652 2.805 -0.296 1 98.94 47 PRO B O 1
ATOM 1456 N N . GLU B 1 48 ? -6.785 3.502 -0.094 1 98.88 48 GLU B N 1
ATOM 1457 C CA . GLU B 1 48 ? -7.336 2.15 -0.094 1 98.88 48 GLU B CA 1
ATOM 1458 C C . GLU B 1 48 ? -7.062 1.443 -1.418 1 98.88 48 GLU B C 1
ATOM 1460 O O . GLU B 1 48 ? -6.578 0.31 -1.435 1 98.88 48 GLU B O 1
ATOM 1465 N N . GLN B 1 49 ? -7.352 2.148 -2.494 1 98.94 49 GLN B N 1
ATOM 1466 C CA . GLN B 1 49 ? -7.141 1.594 -3.828 1 98.94 49 GLN B CA 1
ATOM 1467 C C . GLN B 1 49 ? -5.66 1.368 -4.102 1 98.94 49 GLN B C 1
ATOM 1469 O O . GLN B 1 49 ? -5.27 0.323 -4.629 1 98.94 49 GLN B O 1
ATOM 1474 N N . LEU B 1 50 ? -4.824 2.281 -3.699 1 98.94 50 LEU B N 1
ATOM 1475 C CA . LEU B 1 50 ? -3.387 2.193 -3.93 1 98.94 50 LEU B CA 1
ATOM 1476 C C . LEU B 1 50 ? -2.777 1.048 -3.127 1 98.94 50 LEU B C 1
ATOM 1478 O O . LEU B 1 50 ? -1.898 0.338 -3.621 1 98.94 50 LEU B O 1
ATOM 1482 N N . LEU B 1 51 ? -3.225 0.854 -1.893 1 98.94 51 LEU B N 1
ATOM 1483 C CA . LEU B 1 51 ? -2.773 -0.276 -1.087 1 98.94 51 LEU B CA 1
ATOM 1484 C C . LEU B 1 51 ? -3.188 -1.598 -1.724 1 98.94 51 LEU B C 1
ATOM 1486 O O . LEU B 1 51 ? -2.393 -2.537 -1.789 1 98.94 51 LEU B O 1
ATOM 1490 N N . GLY B 1 52 ? -4.449 -1.647 -2.178 1 98.94 52 GLY B N 1
ATOM 1491 C CA . GLY B 1 52 ? -4.918 -2.836 -2.873 1 98.94 52 GLY B CA 1
ATOM 1492 C C . GLY B 1 52 ? -4.098 -3.166 -4.105 1 98.94 52 GLY B C 1
ATOM 1493 O O . GLY B 1 52 ? -3.777 -4.328 -4.352 1 98.94 52 GLY B O 1
ATOM 1494 N N . LEU B 1 53 ? -3.77 -2.135 -4.852 1 98.94 53 LEU B N 1
ATOM 1495 C CA . LEU B 1 53 ? -2.963 -2.32 -6.055 1 98.94 53 LEU B CA 1
ATOM 1496 C C . LEU B 1 53 ? -1.563 -2.811 -5.699 1 98.94 53 LEU B C 1
ATOM 1498 O O . LEU B 1 53 ? -1.01 -3.674 -6.383 1 98.94 53 LEU B O 1
ATOM 1502 N N . SER B 1 54 ? -1.002 -2.297 -4.648 1 98.94 54 SER B N 1
ATOM 1503 C CA . SER B 1 54 ? 0.322 -2.723 -4.207 1 98.94 54 SER B CA 1
ATOM 1504 C C . SER B 1 54 ? 0.325 -4.195 -3.812 1 98.94 54 SER B C 1
ATOM 1506 O O . SER B 1 54 ? 1.119 -4.98 -4.336 1 98.94 54 SER B O 1
ATOM 1508 N N . LEU B 1 55 ? -0.626 -4.559 -2.977 1 98.94 55 LEU B N 1
ATOM 1509 C CA . LEU B 1 55 ? -0.67 -5.914 -2.447 1 98.94 55 LEU B CA 1
ATOM 1510 C C . LEU B 1 55 ? -1.021 -6.918 -3.543 1 98.94 55 LEU B C 1
ATOM 1512 O O . LEU B 1 55 ? -0.405 -7.98 -3.639 1 98.94 55 LEU B O 1
ATOM 1516 N N . SER B 1 56 ? -1.963 -6.59 -4.387 1 98.94 56 SER B N 1
ATOM 1517 C CA . SER B 1 56 ? -2.334 -7.516 -5.453 1 98.94 56 SER B CA 1
ATOM 1518 C C . SER B 1 56 ? -1.167 -7.766 -6.402 1 98.94 56 SER B C 1
ATOM 1520 O O . SER B 1 56 ? -0.927 -8.898 -6.82 1 98.94 56 SER B O 1
ATOM 1522 N N . THR B 1 57 ? -0.435 -6.75 -6.703 1 98.88 57 THR B N 1
ATOM 1523 C CA . THR B 1 57 ? 0.7 -6.871 -7.609 1 98.88 57 THR B CA 1
ATOM 1524 C C . THR B 1 57 ? 1.828 -7.668 -6.965 1 98.88 57 THR B C 1
ATOM 1526 O O . THR B 1 57 ? 2.438 -8.523 -7.605 1 98.88 57 THR B O 1
ATOM 1529 N N . CYS B 1 58 ? 2.045 -7.406 -5.73 1 98.88 58 CYS B N 1
ATOM 1530 C CA . CYS B 1 58 ? 3.111 -8.102 -5.02 1 98.88 58 CYS B CA 1
ATOM 1531 C C . CYS B 1 58 ? 2.803 -9.594 -4.898 1 98.88 58 CYS B C 1
ATOM 1533 O O . CYS B 1 58 ? 3.656 -10.43 -5.184 1 98.88 58 CYS B O 1
ATOM 1535 N N . LEU B 1 59 ? 1.61 -9.891 -4.445 1 98.81 59 LEU B N 1
ATOM 1536 C CA . LEU B 1 59 ? 1.197 -11.281 -4.316 1 98.81 59 LEU B CA 1
ATOM 1537 C C . LEU B 1 59 ? 1.219 -11.984 -5.672 1 98.81 59 LEU B C 1
ATOM 1539 O O . LEU B 1 59 ? 1.659 -13.133 -5.773 1 98.81 59 LEU B O 1
ATOM 1543 N N . GLU B 1 60 ? 0.769 -11.312 -6.652 1 98.62 60 GLU B N 1
ATOM 1544 C CA . GLU B 1 60 ? 0.725 -11.898 -7.988 1 98.62 60 GLU B CA 1
ATOM 1545 C C . GLU B 1 60 ? 2.129 -12.164 -8.516 1 98.62 60 GLU B C 1
ATOM 1547 O O . GLU B 1 60 ? 2.383 -13.219 -9.109 1 98.62 60 GLU B O 1
ATOM 1552 N N . ALA B 1 61 ? 2.994 -11.219 -8.328 1 98.06 61 ALA B N 1
ATOM 1553 C CA . ALA B 1 61 ? 4.387 -11.406 -8.734 1 98.06 61 ALA B CA 1
ATOM 1554 C C . ALA B 1 61 ? 5.008 -12.602 -8.016 1 98.06 61 ALA B C 1
ATOM 1556 O O . ALA B 1 61 ? 5.73 -13.391 -8.625 1 98.06 61 ALA B O 1
ATOM 1557 N N . THR B 1 62 ? 4.738 -12.703 -6.75 1 98.12 62 THR B N 1
ATOM 1558 C CA . THR B 1 62 ? 5.254 -13.82 -5.965 1 98.12 62 THR B CA 1
ATOM 1559 C C . THR B 1 62 ? 4.645 -15.141 -6.434 1 98.12 62 THR B C 1
ATOM 1561 O O . THR B 1 62 ? 5.344 -16.156 -6.527 1 98.12 62 THR B O 1
ATOM 1564 N N . LEU B 1 63 ? 3.363 -15.102 -6.77 1 98.25 63 LEU B N 1
ATOM 1565 C CA . LEU B 1 63 ? 2.686 -16.297 -7.281 1 98.25 63 LEU B CA 1
ATOM 1566 C C . LEU B 1 63 ? 3.305 -16.75 -8.602 1 98.25 63 LEU B C 1
ATOM 1568 O O . LEU B 1 63 ? 3.525 -17.938 -8.805 1 98.25 63 LEU B O 1
ATOM 1572 N N . GLU B 1 64 ? 3.562 -15.805 -9.438 1 97.56 64 GLU B N 1
ATOM 1573 C CA . GLU B 1 64 ? 4.211 -16.094 -10.711 1 97.56 64 GLU B CA 1
ATOM 1574 C C . GLU B 1 64 ? 5.555 -16.797 -10.5 1 97.56 64 GLU B C 1
ATOM 1576 O O . GLU B 1 64 ? 5.875 -17.766 -11.188 1 97.56 64 GLU B O 1
ATOM 1581 N N . ALA B 1 65 ? 6.324 -16.297 -9.57 1 96.88 65 ALA B N 1
ATOM 1582 C CA . ALA B 1 65 ? 7.617 -16.906 -9.258 1 96.88 65 ALA B CA 1
ATOM 1583 C C . ALA B 1 65 ? 7.445 -18.328 -8.734 1 96.88 65 ALA B C 1
ATOM 1585 O O . ALA B 1 65 ? 8.18 -19.234 -9.133 1 96.88 65 ALA B O 1
ATOM 1586 N N . VAL B 1 66 ? 6.508 -18.516 -7.863 1 97.19 66 VAL B N 1
ATOM 1587 C CA . VAL B 1 66 ? 6.254 -19.812 -7.273 1 97.19 66 VAL B CA 1
ATOM 1588 C C . VAL B 1 66 ? 5.805 -20.797 -8.359 1 97.19 66 VAL B C 1
ATOM 1590 O O . VAL B 1 66 ? 6.277 -21.938 -8.414 1 97.19 66 VAL B O 1
ATOM 1593 N N . GLU B 1 67 ? 4.891 -20.344 -9.242 1 97.19 67 GLU B N 1
ATOM 1594 C CA . GLU B 1 67 ? 4.445 -21.172 -10.359 1 97.19 67 GLU B CA 1
ATOM 1595 C C . GLU B 1 67 ? 5.621 -21.594 -11.242 1 97.19 67 GLU B C 1
ATOM 1597 O O . GLU B 1 67 ? 5.75 -22.766 -11.594 1 97.19 67 GLU B O 1
ATOM 1602 N N . LYS B 1 68 ? 6.445 -20.656 -11.555 1 96.31 68 LYS B N 1
ATOM 1603 C CA . LYS B 1 68 ? 7.617 -20.922 -12.375 1 96.31 68 LYS B CA 1
ATOM 1604 C C . LYS B 1 68 ? 8.531 -21.953 -11.719 1 96.31 68 LYS B C 1
ATOM 1606 O O . LYS B 1 68 ? 9.047 -22.859 -12.375 1 96.31 68 LYS B O 1
ATOM 1611 N N . GLU B 1 69 ? 8.734 -21.812 -10.477 1 96.12 69 GLU B N 1
ATOM 1612 C CA . GLU B 1 69 ? 9.586 -22.719 -9.727 1 96.12 69 GLU B CA 1
ATOM 1613 C C . GLU B 1 69 ? 9.031 -24.141 -9.758 1 96.12 69 GLU B C 1
ATOM 1615 O O . GLU B 1 69 ? 9.789 -25.109 -9.617 1 96.12 69 GLU B O 1
ATOM 1620 N N . HIS B 1 70 ? 7.762 -24.266 -9.992 1 95.75 70 HIS B N 1
ATOM 1621 C CA . HIS B 1 70 ? 7.125 -25.578 -10.023 1 95.75 70 HIS B CA 1
ATOM 1622 C C . HIS B 1 70 ? 6.871 -26.031 -11.461 1 95.75 70 HIS B C 1
ATOM 1624 O O . HIS B 1 70 ? 6.184 -27.016 -11.695 1 95.75 70 HIS B O 1
ATOM 1630 N N . GLY B 1 71 ? 7.332 -25.219 -12.406 1 96.06 71 GLY B N 1
ATOM 1631 C CA . GLY B 1 71 ? 7.234 -25.578 -13.812 1 96.06 71 GLY B CA 1
ATOM 1632 C C . GLY B 1 71 ? 5.836 -25.406 -14.375 1 96.06 71 GLY B C 1
ATOM 1633 O O . GLY B 1 71 ? 5.445 -26.109 -15.312 1 96.06 71 GLY B O 1
ATOM 1634 N N . LEU B 1 72 ? 5.066 -24.562 -13.812 1 96.31 72 LEU B N 1
ATOM 1635 C CA . LEU B 1 72 ? 3.697 -24.312 -14.25 1 96.31 72 LEU B CA 1
ATOM 1636 C C . LEU B 1 72 ? 3.605 -23 -15.016 1 96.31 72 LEU B C 1
ATOM 1638 O O . LEU B 1 72 ? 4.352 -22.062 -14.742 1 96.31 72 LEU B O 1
ATOM 1642 N N . PRO B 1 73 ? 2.67 -22.984 -15.992 1 95.5 73 PRO B N 1
ATOM 1643 C CA . PRO B 1 73 ? 2.393 -21.672 -16.578 1 95.5 73 PRO B CA 1
ATOM 1644 C C . PRO B 1 73 ? 1.735 -20.703 -15.602 1 95.5 73 PRO B C 1
ATOM 1646 O O . PRO B 1 73 ? 1.135 -21.141 -14.609 1 95.5 73 PRO B O 1
ATOM 1649 N N . HIS B 1 74 ? 1.877 -19.438 -15.93 1 94.5 74 HIS B N 1
ATOM 1650 C CA . HIS B 1 74 ? 1.229 -18.469 -15.055 1 94.5 74 HIS B CA 1
ATOM 1651 C C . HIS B 1 74 ? -0.264 -18.375 -15.352 1 94.5 74 HIS B C 1
ATOM 1653 O O . HIS B 1 74 ? -0.659 -17.969 -16.453 1 94.5 74 HIS B O 1
ATOM 1659 N N . THR B 1 75 ? -1.073 -18.703 -14.367 1 92.06 75 THR B N 1
ATOM 1660 C CA . THR B 1 75 ? -2.525 -18.672 -14.5 1 92.06 75 THR B CA 1
ATOM 1661 C C . THR B 1 75 ? -3.166 -17.969 -13.305 1 92.06 75 THR B C 1
ATOM 1663 O O . THR B 1 75 ? -4.391 -17.906 -13.203 1 92.06 75 THR B O 1
ATOM 1666 N N . GLY B 1 76 ? -2.365 -17.516 -12.484 1 94.31 76 GLY B N 1
ATOM 1667 C CA . GLY B 1 76 ? -2.834 -16.984 -11.219 1 94.31 76 GLY B CA 1
ATOM 1668 C C . GLY B 1 76 ? -3.473 -15.617 -11.352 1 94.31 76 GLY B C 1
ATOM 1669 O O . GLY B 1 76 ? -3.232 -14.906 -12.328 1 94.31 76 GLY B O 1
ATOM 1670 N N . ALA B 1 77 ? -4.32 -15.344 -10.375 1 97.81 77 ALA B N 1
ATOM 1671 C CA . ALA B 1 77 ? -4.926 -14.023 -10.203 1 97.81 77 ALA B CA 1
ATOM 1672 C C . ALA B 1 77 ? -5.105 -13.688 -8.727 1 97.81 77 ALA B C 1
ATOM 1674 O O . ALA B 1 77 ? -5.395 -14.57 -7.914 1 97.81 77 ALA B O 1
ATOM 1675 N N . VAL B 1 78 ? -4.922 -12.445 -8.445 1 98.81 78 VAL B N 1
ATOM 1676 C CA . VAL B 1 78 ? -5.109 -12 -7.066 1 98.81 78 VAL B CA 1
ATOM 1677 C C . VAL B 1 78 ? -6.078 -10.82 -7.039 1 98.81 78 VAL B C 1
ATOM 1679 O O . VAL B 1 78 ? -5.949 -9.883 -7.832 1 98.81 78 VAL B O 1
ATOM 1682 N N . ARG B 1 79 ? -7.051 -10.914 -6.203 1 98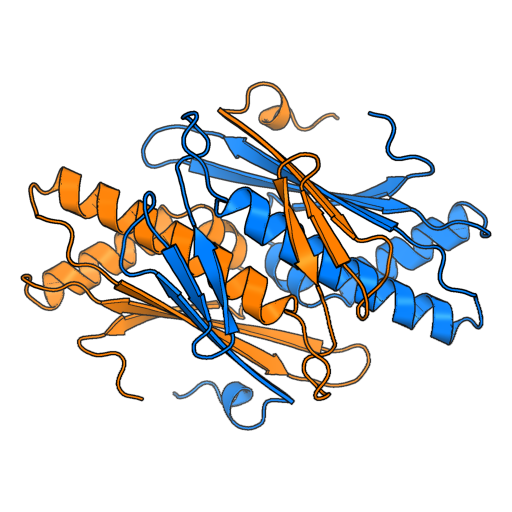.81 79 ARG B N 1
ATOM 1683 C CA . ARG B 1 79 ? -7.957 -9.812 -5.879 1 98.81 79 ARG B CA 1
ATOM 1684 C C . ARG B 1 79 ? -7.805 -9.391 -4.422 1 98.81 79 ARG B C 1
ATOM 1686 O O . ARG B 1 79 ? -7.828 -10.227 -3.52 1 98.81 79 ARG B O 1
ATOM 1693 N N . VAL B 1 80 ? -7.664 -8.109 -4.199 1 98.88 80 VAL B N 1
ATOM 1694 C CA . VAL B 1 80 ? -7.551 -7.582 -2.846 1 98.88 80 VAL B CA 1
ATOM 1695 C C . VAL B 1 80 ? -8.711 -6.633 -2.561 1 98.88 80 VAL B C 1
ATOM 1697 O O . VAL B 1 80 ? -8.93 -5.668 -3.299 1 98.88 80 VAL B O 1
ATOM 1700 N N . LYS B 1 81 ? -9.383 -6.906 -1.506 1 98.62 81 LYS B N 1
ATOM 1701 C CA . LYS B 1 81 ? -10.43 -6.02 -1.006 1 98.62 81 LYS B CA 1
ATOM 1702 C C . LYS B 1 81 ? -9.922 -5.188 0.171 1 98.62 81 LYS B C 1
ATOM 1704 O O . LYS B 1 81 ? -9.211 -5.695 1.037 1 98.62 81 LYS B O 1
ATOM 1709 N N . VAL B 1 82 ? -10.281 -3.928 0.177 1 98.88 82 VAL B N 1
ATOM 1710 C CA . VAL B 1 82 ? -9.945 -3.031 1.277 1 98.88 82 VAL B CA 1
ATOM 1711 C C . VAL B 1 82 ? -11.195 -2.303 1.758 1 98.88 82 VAL B C 1
ATOM 1713 O O . VAL B 1 82 ? -11.961 -1.767 0.95 1 98.88 82 VAL B O 1
ATOM 1716 N N . ALA B 1 83 ? -11.398 -2.328 3.004 1 98.81 83 ALA B N 1
ATOM 1717 C CA . ALA B 1 83 ? -12.508 -1.598 3.615 1 98.81 83 ALA B CA 1
ATOM 1718 C C . ALA B 1 83 ? -11.992 -0.479 4.52 1 98.81 83 ALA B C 1
ATOM 1720 O O . ALA B 1 83 ? -11.008 -0.657 5.238 1 98.81 83 ALA B O 1
ATOM 1721 N N . PHE B 1 84 ? -12.664 0.654 4.328 1 98.75 84 PHE B N 1
ATOM 1722 C CA . PHE B 1 84 ? -12.5 1.793 5.223 1 98.75 84 PHE B CA 1
ATOM 1723 C C . PHE B 1 84 ? -13.594 1.806 6.289 1 98.75 84 PHE B C 1
ATOM 1725 O O . PHE B 1 84 ? -14.773 1.906 5.973 1 98.75 84 PHE B O 1
ATOM 1732 N N . ILE B 1 85 ? -13.117 1.637 7.625 1 98.5 85 ILE B N 1
ATOM 1733 C CA . ILE B 1 85 ? -14.102 1.521 8.695 1 98.5 85 ILE B CA 1
ATOM 1734 C C . ILE B 1 85 ? -13.75 2.479 9.828 1 98.5 85 ILE B C 1
ATOM 1736 O O . ILE B 1 85 ? -12.656 3.055 9.844 1 98.5 85 ILE B O 1
ATOM 1740 N N . GLY B 1 86 ? -14.711 2.615 10.758 1 97.19 86 GLY B N 1
ATOM 1741 C CA . GLY B 1 86 ? -14.469 3.369 11.977 1 97.19 86 GLY B CA 1
ATOM 1742 C C . GLY B 1 86 ? -15.078 4.758 11.953 1 97.19 86 GLY B C 1
ATOM 1743 O O . GLY B 1 86 ? -16.062 4.996 11.242 1 97.19 86 GLY B O 1
ATOM 1744 N N . GLU B 1 87 ? -14.516 5.551 12.891 1 93.56 87 GLU B N 1
ATOM 1745 C CA . GLU B 1 87 ? -14.984 6.922 13.055 1 93.56 87 GLU B CA 1
ATOM 1746 C C . GLU B 1 87 ? -13.828 7.879 13.312 1 93.56 87 GLU B C 1
ATOM 1748 O O . GLU B 1 87 ? -12.672 7.461 13.359 1 93.56 87 GLU B O 1
ATOM 1753 N N . ARG B 1 88 ? -14.258 9.086 13.406 1 86.81 88 ARG B N 1
ATOM 1754 C CA . ARG B 1 88 ? -13.25 10.141 13.516 1 86.81 88 ARG B CA 1
ATOM 1755 C C . ARG B 1 88 ? -12.156 9.758 14.5 1 86.81 88 ARG B C 1
ATOM 1757 O O . ARG B 1 88 ? -12.438 9.344 15.625 1 86.81 88 ARG B O 1
ATOM 1764 N N . ALA B 1 89 ? -10.961 9.859 14.094 1 86.75 89 ALA B N 1
ATOM 1765 C CA . ALA B 1 89 ? -9.719 9.672 14.836 1 86.75 89 ALA B CA 1
ATOM 1766 C C . ALA B 1 89 ? -9.492 8.195 15.156 1 86.75 89 ALA B C 1
ATOM 1768 O O . ALA B 1 89 ? -8.562 7.848 15.891 1 86.75 89 ALA B O 1
ATOM 1769 N N . GLU B 1 90 ? -10.375 7.312 14.656 1 93.69 90 GLU B N 1
ATOM 1770 C CA . GLU B 1 90 ? -10.234 5.879 14.883 1 93.69 90 GLU B CA 1
ATOM 1771 C C . GLU B 1 90 ? -10.5 5.086 13.609 1 93.69 90 GLU B C 1
ATOM 1773 O O . GLU B 1 90 ? -11.117 4.016 13.656 1 93.69 90 GLU B O 1
ATOM 1778 N N . TYR B 1 91 ? -10.102 5.617 12.562 1 97.69 91 TYR B N 1
ATOM 1779 C CA . TYR B 1 91 ? -10.289 4.938 11.281 1 97.69 91 TYR B CA 1
ATOM 1780 C C . TYR B 1 91 ? -9.305 3.789 11.125 1 97.69 91 TYR B C 1
ATOM 1782 O O . TYR B 1 91 ? -8.211 3.82 11.695 1 97.69 91 TYR B O 1
ATOM 1790 N N . GLN B 1 92 ? -9.75 2.775 10.391 1 98.31 92 GLN B N 1
ATOM 1791 C CA . GLN B 1 92 ? -8.922 1.617 10.086 1 98.31 92 GLN B CA 1
ATOM 1792 C C . GLN B 1 92 ? -9.18 1.112 8.664 1 98.31 92 GLN B C 1
ATOM 1794 O O . GLN B 1 92 ? -10.219 1.415 8.078 1 98.31 92 GLN B O 1
ATOM 1799 N N . PHE B 1 93 ? -8.219 0.428 8.18 1 98.81 93 PHE B N 1
ATOM 1800 C CA . PHE B 1 93 ? -8.43 -0.356 6.969 1 98.81 93 PHE B CA 1
ATOM 1801 C C . PHE B 1 93 ? -8.461 -1.847 7.289 1 98.81 93 PHE B C 1
ATOM 1803 O O . PHE B 1 93 ? -7.68 -2.328 8.109 1 98.81 93 PHE B O 1
ATOM 1810 N N . LEU B 1 94 ? -9.391 -2.523 6.727 1 98.81 94 LEU B N 1
ATOM 1811 C CA . LEU B 1 94 ? -9.367 -3.98 6.629 1 98.81 94 LEU B CA 1
ATOM 1812 C C . LEU B 1 94 ? -8.898 -4.43 5.25 1 98.81 94 LEU B C 1
ATOM 1814 O O . LEU B 1 94 ? -9.289 -3.842 4.238 1 98.81 94 LEU B O 1
ATOM 1818 N N . VAL B 1 95 ? -8.047 -5.457 5.215 1 98.88 95 VAL B N 1
ATOM 1819 C CA . VAL B 1 95 ? -7.461 -5.922 3.963 1 98.88 95 VAL B CA 1
ATOM 1820 C C . VAL B 1 95 ? -7.676 -7.426 3.816 1 98.88 95 VAL B C 1
ATOM 1822 O O . VAL B 1 95 ? -7.355 -8.195 4.727 1 98.88 95 VAL B O 1
ATOM 1825 N N . HIS B 1 96 ? -8.242 -7.809 2.68 1 98.69 96 HIS B N 1
ATOM 1826 C CA . HIS B 1 96 ? -8.508 -9.219 2.408 1 98.69 96 HIS B CA 1
ATOM 1827 C C . HIS B 1 96 ? -8.07 -9.602 0.999 1 98.69 96 HIS B C 1
ATOM 1829 O O . HIS B 1 96 ? -8.586 -9.062 0.016 1 98.69 96 HIS B O 1
ATOM 1835 N N . ALA B 1 97 ? -7.184 -10.594 0.949 1 98.75 97 ALA B N 1
ATOM 1836 C CA . ALA B 1 97 ? -6.684 -11.039 -0.347 1 98.75 97 ALA B CA 1
ATOM 1837 C C . ALA B 1 97 ? -7.293 -12.383 -0.734 1 98.75 97 ALA B C 1
ATOM 1839 O O . ALA B 1 97 ? -7.434 -13.273 0.108 1 98.75 97 ALA B O 1
ATOM 1840 N N . GLN B 1 98 ? -7.664 -12.422 -1.998 1 98.75 98 GLN B N 1
ATOM 1841 C CA . GLN B 1 98 ? -8.133 -13.664 -2.605 1 98.75 98 GLN B CA 1
ATOM 1842 C C . GLN B 1 98 ? -7.199 -14.109 -3.727 1 98.75 98 GLN B C 1
ATOM 1844 O O . GLN B 1 98 ? -6.91 -13.336 -4.645 1 98.75 98 GLN B O 1
ATOM 1849 N N . VAL B 1 99 ? -6.801 -15.352 -3.643 1 98.75 99 VAL B N 1
ATOM 1850 C CA . VAL B 1 99 ? -5.852 -15.914 -4.598 1 98.75 99 VAL B CA 1
ATOM 1851 C C . VAL B 1 99 ? -6.52 -17.031 -5.391 1 98.75 99 VAL B C 1
ATOM 1853 O O . VAL B 1 99 ? -7.086 -17.969 -4.809 1 98.75 99 VAL B O 1
ATOM 1856 N N . MET B 1 100 ? -6.41 -16.875 -6.656 1 98.06 100 MET B N 1
ATOM 1857 C CA . MET B 1 100 ? -6.902 -17.906 -7.574 1 98.06 100 MET B CA 1
ATOM 1858 C C . MET B 1 100 ? -5.762 -18.484 -8.398 1 98.06 100 MET B C 1
ATOM 1860 O O . MET B 1 100 ? -4.957 -17.75 -8.969 1 98.06 100 MET B O 1
ATOM 1864 N N . VAL B 1 101 ? -5.684 -19.781 -8.391 1 96.69 101 VAL B N 1
ATOM 1865 C CA . VAL B 1 101 ? -4.707 -20.484 -9.211 1 96.69 101 VAL B CA 1
ATOM 1866 C C . VAL B 1 101 ? -5.426 -21.484 -10.117 1 96.69 101 VAL B C 1
ATOM 1868 O O . VAL B 1 101 ? -6.004 -22.469 -9.641 1 96.69 101 VAL B O 1
ATOM 1871 N N . LYS B 1 102 ? -5.27 -21.25 -11.328 1 92.38 102 LYS B N 1
ATOM 1872 C CA . LYS B 1 102 ? -5.949 -22.125 -12.281 1 92.38 102 LYS B CA 1
ATOM 1873 C C . LYS B 1 102 ? -5.047 -23.266 -12.711 1 92.38 102 LYS B C 1
ATOM 1875 O O . LYS B 1 102 ? -3.822 -23.172 -12.648 1 92.38 102 LYS B O 1
ATOM 1880 N N . GLY B 1 103 ? -5.652 -24.359 -13.148 1 92 103 GLY B N 1
ATOM 1881 C CA . GLY B 1 103 ? -4.895 -25.453 -13.727 1 92 103 GLY B CA 1
ATOM 1882 C C . GLY B 1 103 ? -4.301 -26.391 -12.688 1 92 103 GLY B C 1
ATOM 1883 O O . GLY B 1 103 ? -3.516 -27.281 -13.016 1 92 103 GLY B O 1
ATOM 1884 N N . VAL B 1 104 ? -4.555 -26.094 -11.43 1 95.69 104 VAL B N 1
ATOM 1885 C CA . VAL B 1 104 ? -4.07 -26.984 -10.367 1 95.69 104 VAL B CA 1
ATOM 1886 C C . VAL B 1 104 ? -5.23 -27.375 -9.453 1 95.69 104 VAL B C 1
ATOM 1888 O O . VAL B 1 104 ? -6.293 -26.75 -9.484 1 95.69 104 VAL B O 1
ATOM 1891 N N . ASP B 1 105 ? -5.004 -28.453 -8.688 1 95.75 105 ASP B N 1
ATOM 1892 C CA . ASP B 1 105 ? -6.031 -28.828 -7.719 1 95.75 105 ASP B CA 1
ATOM 1893 C C . ASP B 1 105 ? -6.047 -27.859 -6.535 1 95.75 105 ASP B C 1
ATOM 1895 O O . ASP B 1 105 ? -5.117 -27.062 -6.363 1 95.75 105 ASP B O 1
ATOM 1899 N N . LEU B 1 106 ? -7.074 -27.938 -5.746 1 96.5 106 LEU B N 1
ATOM 1900 C CA . LEU B 1 106 ? -7.309 -27 -4.66 1 96.5 106 LEU B CA 1
ATOM 1901 C C . LEU B 1 106 ? -6.203 -27.094 -3.613 1 96.5 106 LEU B C 1
ATOM 1903 O O . LEU B 1 106 ? -5.793 -26.078 -3.047 1 96.5 106 LEU B O 1
ATOM 1907 N N . ASP B 1 107 ? -5.688 -28.25 -3.332 1 97.88 107 ASP B N 1
ATOM 1908 C CA . ASP B 1 107 ? -4.637 -28.422 -2.334 1 97.88 107 ASP B CA 1
ATOM 1909 C C . ASP B 1 107 ? -3.346 -27.734 -2.77 1 97.88 107 ASP B C 1
ATOM 1911 O O . ASP B 1 107 ? -2.668 -27.109 -1.956 1 97.88 107 ASP B O 1
ATOM 1915 N N . THR B 1 108 ? -3.064 -27.906 -4.031 1 97.62 108 THR B N 1
ATOM 1916 C CA . THR B 1 108 ? -1.896 -27.219 -4.582 1 97.62 108 THR B CA 1
ATOM 1917 C C . THR B 1 108 ? -2.074 -25.719 -4.527 1 97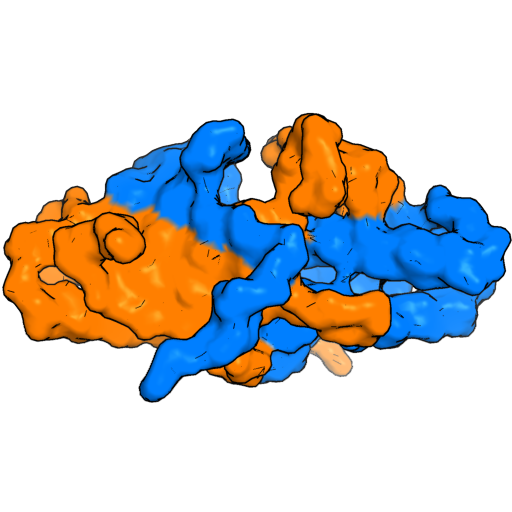.62 108 THR B C 1
ATOM 1919 O O . THR B 1 108 ? -1.156 -24.984 -4.133 1 97.62 108 THR B O 1
ATOM 1922 N N . ALA B 1 109 ? -3.297 -25.219 -4.863 1 98 109 ALA B N 1
ATOM 1923 C CA . ALA B 1 109 ? -3.584 -23.797 -4.82 1 98 109 ALA B CA 1
ATOM 1924 C C . ALA B 1 109 ? -3.426 -23.25 -3.408 1 98 109 ALA B C 1
ATOM 1926 O O . ALA B 1 109 ? -2.854 -22.172 -3.213 1 98 109 ALA B O 1
ATOM 1927 N N . LYS B 1 110 ? -3.873 -23.984 -2.422 1 98.5 110 LYS B N 1
ATOM 1928 C CA . LYS B 1 110 ? -3.758 -23.578 -1.026 1 98.5 110 LYS B CA 1
ATOM 1929 C C . LYS B 1 110 ? -2.299 -23.531 -0.585 1 98.5 110 LYS B C 1
ATOM 1931 O O . LYS B 1 110 ? -1.898 -22.625 0.154 1 98.5 110 LYS B O 1
ATOM 1936 N N . ALA B 1 111 ? -1.549 -24.5 -1.023 1 98.44 111 ALA B N 1
ATOM 1937 C CA . ALA B 1 111 ? -0.126 -24.516 -0.694 1 98.44 111 ALA B CA 1
ATOM 1938 C C . ALA B 1 111 ? 0.584 -23.297 -1.276 1 98.44 111 ALA B C 1
ATOM 1940 O O . ALA B 1 111 ? 1.417 -22.672 -0.609 1 98.44 111 ALA B O 1
ATOM 1941 N N . PHE B 1 112 ? 0.231 -22.953 -2.545 1 98.38 112 PHE B N 1
ATOM 1942 C CA . PHE B 1 112 ? 0.819 -21.766 -3.178 1 98.38 112 PHE B CA 1
ATOM 1943 C C . PHE B 1 112 ? 0.411 -20.5 -2.443 1 98.38 112 PHE B C 1
ATOM 1945 O O . PHE B 1 112 ? 1.237 -19.609 -2.221 1 98.38 112 PHE B O 1
ATOM 1952 N N . THR B 1 113 ? -0.827 -20.406 -2.041 1 98.69 113 THR B N 1
ATOM 1953 C CA . THR B 1 113 ? -1.309 -19.234 -1.31 1 98.69 113 THR B CA 1
ATOM 1954 C C . THR B 1 113 ? -0.543 -19.062 -0.001 1 98.69 113 THR B C 1
ATOM 1956 O O . THR B 1 113 ? -0.108 -17.969 0.33 1 98.69 113 THR B O 1
ATOM 1959 N N . ASN B 1 114 ? -0.36 -20.172 0.706 1 98.44 114 ASN B N 1
ATOM 1960 C CA . ASN B 1 114 ? 0.413 -20.125 1.942 1 98.44 114 ASN B CA 1
ATOM 1961 C C . ASN B 1 114 ? 1.849 -19.672 1.69 1 98.44 114 ASN B C 1
ATOM 1963 O O . ASN B 1 114 ? 2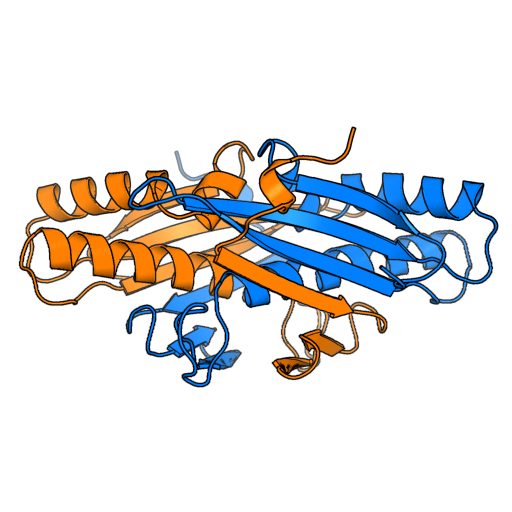.396 -18.875 2.455 1 98.44 114 ASN B O 1
ATOM 1967 N N . GLU B 1 115 ? 2.344 -20.172 0.666 1 98.12 115 GLU B N 1
ATOM 1968 C CA . GLU B 1 115 ? 3.727 -19.828 0.349 1 98.12 115 GLU B CA 1
ATOM 1969 C C . GLU B 1 115 ? 3.863 -18.344 0.005 1 98.12 115 GLU B C 1
ATOM 1971 O O . GLU B 1 115 ? 4.734 -17.656 0.537 1 98.12 115 GLU B O 1
ATOM 1976 N N . ILE B 1 116 ? 2.969 -17.828 -0.822 1 98.31 116 ILE B N 1
ATOM 1977 C CA . ILE B 1 116 ? 3.146 -16.453 -1.275 1 98.31 116 ILE B CA 1
ATOM 1978 C C . ILE B 1 116 ? 2.789 -15.484 -0.147 1 98.31 116 ILE B C 1
ATOM 1980 O O . ILE B 1 116 ? 3.322 -14.375 -0.08 1 98.31 116 ILE B O 1
ATOM 1984 N N . GLU B 1 117 ? 1.919 -15.93 0.78 1 98.44 117 GLU B N 1
ATOM 1985 C CA . GLU B 1 117 ? 1.639 -15.117 1.957 1 98.44 117 GLU B CA 1
ATOM 1986 C C . GLU B 1 117 ? 2.912 -14.836 2.75 1 98.44 117 GLU B C 1
ATOM 1988 O O . GLU B 1 117 ? 3.092 -13.734 3.273 1 98.44 117 GLU B O 1
ATOM 1993 N N . ASN B 1 118 ? 3.771 -15.773 2.75 1 97.75 118 ASN B N 1
ATOM 1994 C CA . ASN B 1 118 ? 4.957 -15.68 3.594 1 97.75 118 ASN B CA 1
ATOM 1995 C C . ASN B 1 118 ? 6.164 -15.172 2.812 1 97.75 118 ASN B C 1
ATOM 1997 O O . ASN B 1 118 ? 7.195 -14.836 3.4 1 97.75 118 ASN B O 1
ATOM 2001 N N . ARG B 1 119 ? 6.004 -15.039 1.515 1 98.25 119 ARG B N 1
ATOM 2002 C CA . ARG B 1 119 ? 7.137 -14.625 0.694 1 98.25 119 ARG B CA 1
ATOM 2003 C C . ARG B 1 119 ? 6.941 -13.203 0.173 1 98.25 119 ARG B C 1
ATOM 2005 O O . ARG B 1 119 ? 7.914 -12.484 -0.066 1 98.25 119 ARG B O 1
ATOM 2012 N N . CYS B 1 120 ? 5.762 -12.797 -0.033 1 98.19 120 CYS B N 1
ATOM 2013 C CA . CYS B 1 120 ? 5.445 -11.477 -0.57 1 98.19 120 CYS B CA 1
ATOM 2014 C C . CYS B 1 120 ? 5.809 -10.383 0.425 1 98.19 120 CYS B C 1
ATOM 2016 O O . CYS B 1 120 ? 5.305 -10.367 1.551 1 98.19 120 CYS B O 1
ATOM 2018 N N . PRO B 1 121 ? 6.609 -9.406 0.015 1 98.75 121 PRO B N 1
ATOM 2019 C CA . PRO B 1 121 ? 7.066 -8.359 0.932 1 98.75 121 PRO B CA 1
ATOM 2020 C C . PRO B 1 121 ? 5.918 -7.527 1.502 1 98.75 121 PRO B C 1
ATOM 2022 O O . PRO B 1 121 ? 5.926 -7.191 2.689 1 98.75 121 PRO B O 1
ATOM 2025 N N . VAL B 1 122 ? 4.941 -7.195 0.713 1 98.88 122 VAL B N 1
ATOM 2026 C CA . VAL B 1 122 ? 3.832 -6.391 1.216 1 98.88 122 VAL B CA 1
ATOM 2027 C C . VAL B 1 122 ? 3.018 -7.203 2.221 1 98.88 122 VAL B C 1
ATOM 2029 O O . VAL B 1 122 ? 2.613 -6.684 3.264 1 98.88 122 VAL B O 1
ATOM 2032 N N . SER B 1 123 ? 2.793 -8.469 1.9 1 98.81 123 SER B N 1
ATOM 2033 C CA . SER B 1 123 ? 2.105 -9.352 2.836 1 98.81 123 SER B CA 1
ATOM 2034 C C . SER B 1 123 ? 2.832 -9.414 4.176 1 98.81 123 SER B C 1
ATOM 2036 O O . SER B 1 123 ? 2.205 -9.328 5.234 1 98.81 123 SER B O 1
ATOM 2038 N N . LYS B 1 124 ? 4.121 -9.531 4.168 1 98.44 124 LYS B N 1
ATOM 2039 C CA . LYS B 1 124 ? 4.914 -9.594 5.391 1 98.44 124 LYS B CA 1
ATOM 2040 C C . LYS B 1 124 ? 4.734 -8.328 6.227 1 98.44 124 LYS B C 1
ATOM 2042 O O . LYS B 1 124 ? 4.699 -8.391 7.457 1 98.44 124 LYS B O 1
ATOM 2047 N N . LEU B 1 125 ? 4.629 -7.203 5.574 1 98.81 125 LEU B N 1
ATOM 2048 C CA . LEU B 1 125 ? 4.445 -5.941 6.281 1 98.81 125 LEU B CA 1
ATOM 2049 C C . LEU B 1 125 ? 3.104 -5.91 7.004 1 98.81 125 LEU B C 1
ATOM 2051 O O . LEU B 1 125 ? 2.98 -5.301 8.07 1 98.81 125 LEU B O 1
ATOM 2055 N N . LEU B 1 126 ? 2.086 -6.617 6.445 1 98.75 126 LEU B N 1
ATOM 2056 C CA . LEU B 1 126 ? 0.715 -6.488 6.93 1 98.75 126 LEU B CA 1
ATOM 2057 C C . LEU B 1 126 ? 0.384 -7.598 7.926 1 98.75 126 LEU B C 1
ATOM 2059 O O . LEU B 1 126 ? -0.606 -7.504 8.656 1 98.75 126 LEU B O 1
ATOM 2063 N N . LYS B 1 127 ? 1.205 -8.602 7.949 1 96.94 127 LYS B N 1
ATOM 2064 C CA . LYS B 1 127 ? 0.883 -9.875 8.586 1 96.94 127 LYS B CA 1
ATOM 2065 C C . LYS B 1 127 ? 0.561 -9.68 10.062 1 96.94 127 LYS B C 1
ATOM 2067 O O . LYS B 1 127 ? -0.323 -10.352 10.602 1 96.94 127 LYS B O 1
ATOM 2072 N N . ASN B 1 128 ? 1.109 -8.789 10.789 1 96.56 128 ASN B N 1
ATOM 2073 C CA . ASN B 1 128 ? 0.924 -8.641 12.227 1 96.56 128 ASN B CA 1
ATOM 2074 C C . ASN B 1 128 ? 0.009 -7.465 12.555 1 96.56 128 ASN B C 1
ATOM 2076 O O . ASN B 1 128 ? -0.022 -7 13.695 1 96.56 128 ASN B O 1
ATOM 2080 N N . SER B 1 129 ? -0.756 -7.035 11.586 1 97.5 129 SER B N 1
ATOM 2081 C CA . SER B 1 129 ? -1.589 -5.855 11.797 1 97.5 129 SER B CA 1
ATOM 2082 C C . SER B 1 129 ? -2.877 -6.215 12.531 1 97.5 129 SER B C 1
ATOM 2084 O O . SER B 1 129 ? -3.514 -5.348 13.133 1 97.5 129 SER B O 1
ATOM 2086 N N . GLY B 1 130 ? -3.285 -7.43 12.461 1 97.5 130 GLY B N 1
ATOM 2087 C CA . GLY B 1 130 ? -4.586 -7.836 12.969 1 97.5 130 GLY B CA 1
ATOM 2088 C C . GLY B 1 130 ? -5.727 -7.504 12.023 1 97.5 130 GLY B C 1
ATOM 2089 O O . GLY B 1 130 ? -6.879 -7.848 12.281 1 97.5 130 GLY B O 1
ATOM 2090 N N . ASN B 1 131 ? -5.434 -6.891 10.852 1 98.5 131 ASN B N 1
ATOM 2091 C CA . ASN B 1 131 ? -6.469 -6.426 9.938 1 98.5 131 ASN B CA 1
ATOM 2092 C C . ASN B 1 131 ? -6.262 -6.973 8.531 1 98.5 131 ASN B C 1
ATOM 2094 O O . ASN B 1 131 ? -6.867 -6.484 7.574 1 98.5 131 ASN B O 1
ATOM 2098 N N . TYR B 1 132 ? -5.41 -8 8.398 1 98.62 132 TYR B N 1
ATOM 2099 C CA . TYR B 1 132 ? -5.062 -8.562 7.094 1 98.62 132 TYR B CA 1
ATOM 2100 C C . TYR B 1 132 ? -5.332 -10.062 7.059 1 98.62 132 TYR B C 1
ATOM 2102 O O . TYR B 1 132 ? -4.918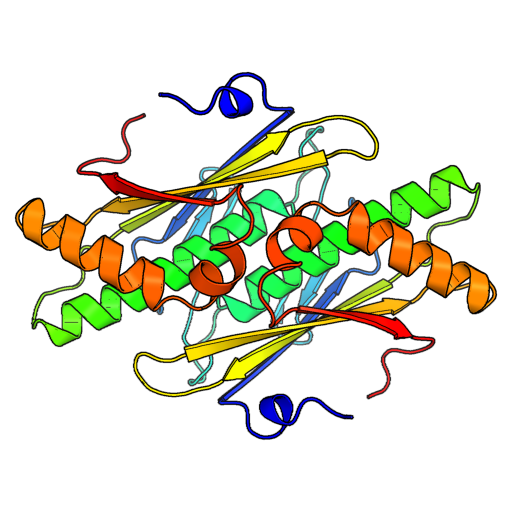 -10.797 7.961 1 98.62 132 TYR B O 1
ATOM 2110 N N . THR B 1 133 ? -6.074 -10.484 6.008 1 98.5 133 THR B N 1
ATOM 2111 C CA . THR B 1 133 ? -6.344 -11.906 5.793 1 98.5 133 THR B CA 1
ATOM 2112 C C . THR B 1 133 ? -6.145 -12.273 4.324 1 98.5 133 THR B C 1
ATOM 2114 O O . THR B 1 133 ? -6.219 -11.414 3.447 1 98.5 133 THR B O 1
ATOM 2117 N N . ILE B 1 134 ? -5.895 -13.547 4.082 1 98.5 134 ILE B N 1
ATOM 2118 C CA . ILE B 1 134 ? -5.703 -14.07 2.73 1 98.5 134 ILE B CA 1
ATOM 2119 C C . ILE B 1 134 ? -6.336 -15.453 2.617 1 98.5 134 ILE B C 1
ATOM 2121 O O . ILE B 1 134 ? -6.293 -16.234 3.564 1 98.5 134 ILE B O 1
ATOM 2125 N N . GLU B 1 135 ? -6.914 -15.711 1.465 1 98.12 135 GLU B N 1
ATOM 2126 C CA . GLU B 1 135 ? -7.535 -17.016 1.248 1 98.12 135 GLU B CA 1
ATOM 2127 C C . GLU B 1 135 ? -7.375 -17.469 -0.2 1 98.12 135 GLU B C 1
ATOM 2129 O O . GLU B 1 135 ? -7.113 -16.656 -1.087 1 98.12 135 GLU B O 1
ATOM 2134 N N . THR B 1 136 ? -7.508 -18.797 -0.372 1 98.38 136 THR B N 1
ATOM 2135 C CA . THR B 1 136 ? -7.586 -19.375 -1.707 1 98.38 136 THR B CA 1
ATOM 2136 C C . THR B 1 136 ? -9.031 -19.438 -2.188 1 98.38 136 THR B C 1
ATOM 2138 O O . THR B 1 136 ? -9.93 -19.812 -1.426 1 98.38 136 THR B O 1
ATOM 2141 N N . VAL B 1 137 ? -9.234 -19.016 -3.459 1 97.56 137 VAL B N 1
ATOM 2142 C CA . VAL B 1 137 ? -10.578 -19.094 -4.02 1 97.56 137 VAL B CA 1
ATOM 2143 C C . VAL B 1 137 ? -10.531 -19.766 -5.391 1 97.56 137 VAL B C 1
ATOM 2145 O O . VAL B 1 137 ? -9.461 -19.859 -6.004 1 97.56 137 VAL B O 1
ATOM 2148 N N . THR B 1 138 ? -11.688 -20.281 -5.859 1 94.81 138 THR B N 1
ATOM 2149 C CA . THR B 1 138 ? -11.758 -20.891 -7.184 1 94.81 138 THR B CA 1
ATOM 2150 C C . THR B 1 138 ? -12.391 -19.922 -8.188 1 94.81 138 THR B C 1
ATOM 2152 O O . THR B 1 138 ? -12.312 -20.156 -9.398 1 94.81 138 THR B O 1
ATOM 2155 N N . ASP B 1 139 ? -13.023 -18.938 -7.664 1 91.81 139 ASP B N 1
ATOM 2156 C CA . ASP B 1 139 ? -13.578 -17.844 -8.453 1 91.81 139 ASP B CA 1
ATOM 2157 C C . ASP B 1 139 ? -13.727 -16.578 -7.613 1 91.81 139 ASP B C 1
ATOM 2159 O O . ASP B 1 139 ? -13.727 -16.641 -6.383 1 91.81 139 ASP B O 1
ATOM 2163 N N . PHE B 1 140 ? -13.711 -15.383 -8.289 1 85.88 140 PHE B N 1
ATOM 2164 C CA . PHE B 1 140 ? -13.859 -14.133 -7.551 1 85.88 140 PHE B CA 1
ATOM 2165 C C . PHE B 1 140 ? -15.328 -13.82 -7.301 1 85.88 140 PHE B C 1
ATOM 2167 O O . PHE B 1 140 ? -15.656 -12.766 -6.754 1 85.88 140 PHE B O 1
ATOM 2174 N N . ALA B 1 141 ? -16.188 -14.742 -7.516 1 71.88 141 ALA B N 1
ATOM 2175 C CA . ALA B 1 141 ? -17.609 -14.453 -7.332 1 71.88 141 ALA B CA 1
ATOM 2176 C C . ALA B 1 141 ? -17.953 -14.312 -5.852 1 71.88 141 ALA B C 1
ATOM 2178 O O . ALA B 1 141 ? -17.422 -15.039 -5.012 1 71.88 141 ALA B O 1
ATOM 2179 N N . ASP B 1 142 ? -18.312 -13.07 -5.375 1 56.91 142 ASP B N 1
ATOM 2180 C CA . ASP B 1 142 ? -18.719 -12.836 -3.994 1 56.91 142 ASP B CA 1
ATOM 2181 C C . ASP B 1 142 ? -19.969 -13.648 -3.643 1 56.91 142 ASP B C 1
ATOM 2183 O O . ASP B 1 142 ? -20.781 -13.953 -4.516 1 56.91 142 ASP B O 1
#

Secondary structure (DSSP, 8-state):
---GGGSS-SEEEEEEE-S-SSEEEE-TTS-EEEE--TTS--SSB-HHHHHHHHHHHHHHHHHHHHHHHTTPPP--EEEEEEEEE--TT--EEEEEEEEE-TTS-HHHHHHHHHHHHHH-HHHHHHTTSSSEEEEEES----/---GGGSS-SEEEEEEE-S-SSEEEE-TTS-EEEE--TTS--SSB-HHHHHHHHHHHHHHHHHHHHHHHTT-----EEEEEEEEE--TT--EEEEEEEEE-TTS-HHHHHHHHHHHHHH-HHHHHHTTSSSEEEEEES----

Foldseek 3Di:
DPPCVVVDDPDDWDKDDDPPQQAWIDTVVDDIWGGHDPVDDDDTHGPQVVLQVLVQVLLLVLLCVVCVVVVHHRDKGKGKDWDWDDDPPDIDIAIEMEIADPPDDPVVQQVSQVVSCVVRPSSVVCVPVVRYYYDYDHDPDD/DPPCVVVDDPDDWDKDDDPPQQAWIDTVVDDIWGGHDPVDDDDTHYPQVVLQVLVQVLLLVLLCVVCVVVVHHRDKGKGKDWDWDDDPPDIDIAIEMEIADPPDDPVVQQVSQVVSCVVRPSSVVCVPVVRYYYDYDHDPDD